Protein AF-A0A935R6C9-F1 (afdb_monomer)

Radius of gyration: 26.87 Å; Cα contacts (8 Å, |Δi|>4): 223; chains: 1; bounding box: 70×47×69 Å

Structure (mmCIF, N/CA/C/O backbone):
data_AF-A0A935R6C9-F1
#
_entry.id   AF-A0A935R6C9-F1
#
loop_
_atom_site.group_PDB
_atom_site.id
_atom_site.type_symbol
_atom_site.label_atom_id
_atom_site.label_alt_id
_atom_site.label_comp_id
_atom_site.label_asym_id
_atom_site.label_entity_id
_atom_site.label_seq_id
_atom_site.pdbx_PDB_ins_code
_atom_site.Cartn_x
_atom_site.Cartn_y
_atom_site.Cartn_z
_atom_site.occupancy
_atom_site.B_iso_or_equiv
_atom_site.auth_seq_id
_atom_site.auth_comp_id
_atom_site.auth_asym_id
_atom_site.auth_atom_id
_atom_site.pdbx_PDB_model_num
ATOM 1 N N . MET A 1 1 ? -39.693 16.735 27.634 1.00 47.91 1 MET A N 1
ATOM 2 C CA . MET A 1 1 ? -39.258 18.151 27.588 1.00 47.91 1 MET A CA 1
ATOM 3 C C . MET A 1 1 ? -38.275 18.368 26.424 1.00 47.91 1 MET A C 1
ATOM 5 O O . MET A 1 1 ? -37.164 18.815 26.639 1.00 47.91 1 MET A O 1
ATOM 9 N N . SER A 1 2 ? -38.655 17.983 25.194 1.00 54.50 2 SER A N 1
ATOM 10 C CA . SER A 1 2 ? -37.724 17.836 24.049 1.00 54.50 2 SER A CA 1
ATOM 11 C C . SER A 1 2 ? -38.196 18.520 22.751 1.00 54.50 2 SER A C 1
ATOM 13 O O . SER A 1 2 ? -37.382 18.744 21.865 1.00 54.50 2 SER A O 1
ATOM 15 N N . LEU A 1 3 ? -39.467 18.929 22.647 1.00 54.69 3 LEU A N 1
ATOM 16 C CA . LEU A 1 3 ? -40.049 19.453 21.398 1.00 54.69 3 LEU A CA 1
ATOM 17 C C . LEU A 1 3 ? -40.035 20.990 21.264 1.00 54.69 3 LEU A C 1
ATOM 19 O O . LEU A 1 3 ? -40.432 21.499 20.226 1.00 54.69 3 LEU A O 1
ATOM 23 N N . ALA A 1 4 ? -39.589 21.737 22.282 1.00 62.44 4 ALA A N 1
ATOM 24 C CA . ALA A 1 4 ? -39.671 23.207 22.301 1.00 62.44 4 ALA A CA 1
ATOM 25 C C . ALA A 1 4 ? -38.326 23.932 22.090 1.00 62.44 4 ALA A C 1
ATOM 27 O O . ALA A 1 4 ? -38.295 25.159 22.118 1.00 62.44 4 ALA A O 1
ATOM 28 N N . ASN A 1 5 ? -37.215 23.206 21.899 1.00 71.31 5 ASN A N 1
ATOM 29 C CA . ASN A 1 5 ? -35.901 23.817 21.682 1.00 71.31 5 ASN A CA 1
ATOM 30 C C . ASN A 1 5 ? -35.478 23.700 20.199 1.00 71.31 5 ASN A C 1
ATOM 32 O O . ASN A 1 5 ? -35.103 22.606 19.769 1.00 71.31 5 ASN A O 1
ATOM 36 N N . PRO A 1 6 ? -35.508 24.790 19.410 1.00 69.06 6 PRO A N 1
ATOM 37 C CA . PRO A 1 6 ? -35.157 24.759 17.987 1.00 69.06 6 PRO A CA 1
ATOM 38 C C . PRO A 1 6 ? -33.685 24.391 17.730 1.00 69.06 6 PRO A C 1
ATOM 40 O O . PRO A 1 6 ? -33.381 23.790 16.701 1.00 69.06 6 PRO A O 1
ATOM 43 N N . GLU A 1 7 ? -32.778 24.663 18.675 1.00 69.75 7 GLU A N 1
ATOM 44 C CA . GLU A 1 7 ? -31.369 24.241 18.594 1.00 69.75 7 GLU A CA 1
ATOM 45 C C . GLU A 1 7 ? -31.231 22.710 18.658 1.00 69.75 7 GLU A C 1
ATOM 47 O O . GLU A 1 7 ? -30.424 22.126 17.938 1.00 69.75 7 GLU A O 1
ATOM 52 N N . PHE A 1 8 ? -32.067 22.042 19.462 1.00 65.06 8 PHE A N 1
ATOM 53 C CA . PHE A 1 8 ? -32.074 20.581 19.595 1.00 65.06 8 PHE A CA 1
ATOM 54 C C . PHE A 1 8 ? -32.570 19.896 18.313 1.00 65.06 8 PHE A C 1
ATOM 56 O O . PHE A 1 8 ? -31.951 18.947 17.836 1.00 65.06 8 PHE A O 1
ATOM 63 N N . ALA A 1 9 ? -33.645 20.418 17.714 1.00 61.41 9 ALA A N 1
ATOM 64 C CA . ALA A 1 9 ? -34.154 19.925 16.434 1.00 61.41 9 ALA A CA 1
ATOM 65 C C . ALA A 1 9 ? -33.143 20.145 15.293 1.00 61.41 9 ALA A C 1
ATOM 67 O O . ALA A 1 9 ? -32.933 19.249 14.476 1.00 61.41 9 ALA A O 1
ATOM 68 N N . ARG A 1 10 ? -32.464 21.303 15.267 1.00 64.38 10 ARG A N 1
ATOM 69 C CA . ARG A 1 10 ? -31.416 21.606 14.279 1.00 64.38 10 ARG A CA 1
ATOM 70 C C . ARG A 1 10 ? -30.201 20.689 14.432 1.00 64.38 10 ARG A C 1
ATOM 72 O O . ARG A 1 10 ? -29.701 20.191 13.430 1.00 64.38 10 ARG A O 1
ATOM 79 N N . PHE A 1 11 ? -29.742 20.445 15.659 1.00 71.62 11 PHE A N 1
ATOM 80 C CA . PHE A 1 11 ? -28.634 19.526 15.933 1.00 71.62 11 PHE A CA 1
ATOM 81 C C . PHE A 1 11 ? -28.947 18.101 15.458 1.00 71.62 11 PHE A C 1
ATOM 83 O O . PHE A 1 11 ? -28.137 17.501 14.754 1.00 71.62 11 PHE A O 1
ATOM 90 N N . PHE A 1 12 ? -30.142 17.592 15.781 1.00 68.44 12 PHE A N 1
ATOM 91 C CA . PHE A 1 12 ? -30.574 16.261 15.352 1.00 68.44 12 PHE A CA 1
ATOM 92 C C . PHE A 1 12 ? -30.670 16.157 13.825 1.00 68.44 12 PHE A C 1
ATOM 94 O O . PHE A 1 12 ? -30.119 15.224 13.245 1.00 68.44 12 PHE A O 1
ATOM 101 N N . ALA A 1 13 ? -31.280 17.149 13.168 1.00 66.94 13 ALA A N 1
ATOM 102 C CA . ALA A 1 13 ? -31.367 17.191 11.712 1.00 66.94 13 ALA A CA 1
ATOM 103 C C . ALA A 1 13 ? -29.974 17.207 11.062 1.00 66.94 13 ALA A C 1
ATOM 105 O O . ALA A 1 13 ? -29.708 16.406 10.173 1.00 66.94 13 ALA A O 1
ATOM 106 N N . ILE A 1 14 ? -29.049 18.059 11.522 1.00 75.75 14 ILE A N 1
ATOM 107 C CA . ILE A 1 14 ? -27.679 18.116 10.980 1.00 75.75 14 ILE A CA 1
ATOM 108 C C . ILE A 1 14 ? -26.966 16.769 11.143 1.00 75.75 14 ILE A C 1
ATOM 110 O O . ILE A 1 14 ? -26.335 16.300 10.198 1.00 75.75 14 ILE A O 1
ATOM 114 N N . HIS A 1 15 ? -27.078 16.138 12.313 1.00 73.12 15 HIS A N 1
ATOM 115 C CA . HIS A 1 15 ? -26.453 14.845 12.583 1.00 73.12 15 HIS A CA 1
ATOM 116 C C . HIS A 1 15 ? -27.017 13.737 11.680 1.00 73.12 15 HIS A C 1
ATOM 118 O O . HIS A 1 15 ? -26.257 13.020 11.031 1.00 73.12 15 HIS A O 1
ATOM 124 N N . GLU A 1 16 ? -28.342 13.659 11.551 1.00 78.88 16 GLU A N 1
ATOM 125 C CA . GLU A 1 16 ? -29.022 12.695 10.683 1.00 78.88 16 GLU A CA 1
ATOM 126 C C . GLU A 1 16 ? -28.693 12.920 9.197 1.00 78.88 16 GLU A C 1
ATOM 128 O O . GLU A 1 16 ? -28.417 11.968 8.462 1.00 78.88 16 GLU A O 1
ATOM 133 N N . HIS A 1 17 ? -28.674 14.175 8.738 1.00 86.69 17 HIS A N 1
ATOM 134 C CA . HIS A 1 17 ? -28.282 14.518 7.369 1.00 86.69 17 HIS A CA 1
ATOM 135 C C . HIS A 1 17 ? -26.813 14.177 7.093 1.00 86.69 17 HIS A C 1
ATOM 137 O O . HIS A 1 17 ? -26.493 13.721 5.993 1.00 86.69 17 HIS A O 1
ATOM 143 N N . PHE A 1 18 ? -25.934 14.344 8.082 1.00 90.19 18 PHE A N 1
ATOM 144 C CA . PHE A 1 18 ? -24.517 14.019 7.960 1.00 90.19 18 PHE A CA 1
ATOM 145 C C . PHE A 1 18 ? -24.274 12.507 7.884 1.00 90.19 18 PHE A C 1
ATOM 147 O O . PHE A 1 18 ? -23.592 12.052 6.966 1.00 90.19 18 PHE A O 1
ATOM 154 N N . GLU A 1 19 ? -24.878 11.704 8.765 1.00 92.25 19 GLU A N 1
ATOM 155 C CA . GLU A 1 19 ? -24.764 10.239 8.691 1.00 92.25 19 GLU A CA 1
ATOM 156 C C . GLU A 1 19 ? -25.307 9.691 7.370 1.00 92.25 19 GLU A C 1
ATOM 158 O O . GLU A 1 19 ? -24.652 8.872 6.722 1.00 92.25 19 GLU A O 1
ATOM 163 N N . ARG A 1 20 ? -26.464 10.191 6.917 1.00 93.75 20 ARG A N 1
ATOM 164 C CA . ARG A 1 20 ? -27.041 9.815 5.618 1.00 93.75 20 ARG A CA 1
ATOM 165 C C . ARG A 1 20 ? -26.124 10.178 4.462 1.00 93.75 20 ARG A C 1
ATOM 167 O O . ARG A 1 20 ? -25.963 9.368 3.550 1.00 93.75 20 ARG A O 1
ATOM 174 N N . PHE A 1 21 ? -25.515 11.361 4.493 1.00 95.88 21 PHE A N 1
ATOM 175 C CA . PHE A 1 21 ? -24.536 11.765 3.489 1.00 95.88 21 PHE A CA 1
ATOM 176 C C . PHE A 1 21 ? -23.346 10.799 3.453 1.00 95.88 21 PHE A C 1
ATOM 178 O O . PHE A 1 21 ? -23.007 10.296 2.383 1.00 95.88 21 PHE A O 1
ATOM 185 N N . LEU A 1 22 ? -22.763 10.468 4.610 1.00 97.19 22 LEU A N 1
ATOM 186 C CA . LEU A 1 22 ? -21.637 9.535 4.694 1.00 97.19 22 LEU A CA 1
ATOM 187 C C . LEU A 1 22 ? -22.016 8.127 4.215 1.00 97.19 22 LEU A C 1
ATOM 189 O O . LEU A 1 22 ? -21.275 7.528 3.440 1.00 97.19 22 LEU A O 1
ATOM 193 N N . MET A 1 23 ? -23.177 7.605 4.615 1.00 97.00 23 MET A N 1
ATOM 194 C CA . MET A 1 23 ? -23.670 6.306 4.135 1.00 97.00 23 MET A CA 1
ATOM 195 C C . MET A 1 23 ? -23.926 6.318 2.625 1.00 97.00 23 MET A C 1
ATOM 197 O O . MET A 1 23 ? -23.599 5.352 1.937 1.00 97.00 23 MET A O 1
ATOM 201 N N . THR A 1 24 ? -24.464 7.421 2.100 1.00 97.31 24 THR A N 1
ATOM 202 C CA . THR A 1 24 ? -24.679 7.598 0.658 1.00 97.31 24 THR A CA 1
ATOM 203 C C . THR A 1 24 ? -23.351 7.625 -0.084 1.00 97.31 24 THR A C 1
ATOM 205 O O . THR A 1 24 ? -23.224 6.955 -1.101 1.00 97.31 24 THR A O 1
ATOM 208 N N . TRP A 1 25 ? -22.342 8.330 0.435 1.00 97.62 25 TRP A N 1
ATOM 209 C CA . TRP A 1 25 ? -20.990 8.338 -0.126 1.00 97.62 25 TRP A CA 1
ATOM 210 C C . TRP A 1 25 ? -20.393 6.930 -0.178 1.00 97.62 25 TRP A C 1
ATOM 212 O O . TRP A 1 25 ? -19.920 6.493 -1.227 1.00 97.62 25 TRP A O 1
ATOM 222 N N . VAL A 1 26 ? -20.479 6.196 0.936 1.00 97.94 26 VAL A N 1
ATOM 223 C CA . VAL A 1 26 ? -20.015 4.807 1.038 1.00 97.94 26 VAL A CA 1
ATOM 224 C C . VAL A 1 26 ? -20.695 3.929 -0.013 1.00 97.94 26 VAL A C 1
ATOM 226 O O . VAL A 1 26 ? -20.014 3.243 -0.776 1.00 97.94 26 VAL A O 1
ATOM 229 N N . GLY A 1 27 ? -22.026 3.987 -0.096 1.00 97.25 27 GLY A N 1
ATOM 230 C CA . GLY A 1 27 ? -22.801 3.219 -1.069 1.00 97.25 27 GLY A CA 1
ATOM 231 C C . GLY A 1 27 ? -22.495 3.603 -2.517 1.00 97.25 27 GLY A C 1
ATOM 232 O O . GLY A 1 27 ? -22.300 2.722 -3.349 1.00 97.25 27 GLY A O 1
ATOM 233 N N . LEU A 1 28 ? -22.400 4.900 -2.813 1.00 97.00 28 LEU A N 1
ATOM 234 C CA . LEU A 1 28 ? -22.135 5.418 -4.155 1.00 97.00 28 LEU A CA 1
ATOM 235 C C . LEU A 1 28 ? -20.778 4.943 -4.679 1.00 97.00 28 LEU A C 1
ATOM 237 O O . LEU A 1 28 ? -20.716 4.371 -5.766 1.00 97.00 28 LEU A O 1
ATOM 241 N N . VAL A 1 29 ? -19.707 5.137 -3.899 1.00 95.88 29 VAL A N 1
ATOM 242 C CA . VAL A 1 29 ? -18.352 4.705 -4.278 1.00 95.88 29 VAL A CA 1
ATOM 243 C C . VAL A 1 29 ? -18.311 3.186 -4.447 1.00 95.88 29 VAL A C 1
ATOM 245 O O . VAL A 1 29 ? -17.790 2.692 -5.445 1.00 95.88 29 VAL A O 1
ATOM 248 N N . PHE A 1 30 ? -18.904 2.433 -3.517 1.00 96.00 30 PHE A N 1
ATOM 249 C CA . PHE A 1 30 ? -18.904 0.972 -3.580 1.00 96.00 30 PHE A CA 1
ATOM 250 C C . PHE A 1 30 ? -19.653 0.433 -4.808 1.00 96.00 30 PHE A C 1
ATOM 252 O O . PHE A 1 30 ? -19.119 -0.407 -5.531 1.00 96.00 30 PHE A O 1
ATOM 259 N N . VAL A 1 31 ? -20.864 0.929 -5.082 1.00 96.56 31 VAL A N 1
ATOM 260 C CA . VAL A 1 31 ? -21.675 0.499 -6.236 1.00 96.56 31 VAL A CA 1
ATOM 261 C C . VAL A 1 31 ? -21.017 0.900 -7.554 1.00 96.56 31 VAL A C 1
ATOM 263 O O . VAL A 1 31 ? -20.991 0.096 -8.486 1.00 96.56 31 VAL A O 1
ATOM 266 N N . PHE A 1 32 ? -20.440 2.102 -7.628 1.00 95.00 32 PHE A N 1
ATOM 267 C CA . PHE A 1 32 ? -19.683 2.540 -8.800 1.00 95.00 32 PHE A CA 1
ATOM 268 C C . PHE A 1 32 ? -18.535 1.571 -9.118 1.00 95.00 32 PHE A C 1
ATOM 270 O O . PHE A 1 32 ? -18.404 1.113 -10.254 1.00 95.00 32 PHE A O 1
ATOM 277 N N . LEU A 1 33 ? -17.745 1.184 -8.110 1.00 93.75 33 LEU A N 1
ATOM 278 C CA . LEU A 1 33 ? -16.650 0.226 -8.296 1.00 93.75 33 LEU A CA 1
ATOM 279 C C . LEU A 1 33 ? -17.137 -1.181 -8.609 1.00 93.75 33 LEU A C 1
ATOM 281 O O . LEU A 1 33 ? -16.486 -1.887 -9.378 1.00 93.75 33 LEU A O 1
ATOM 285 N N . LEU A 1 34 ? -18.275 -1.587 -8.050 1.00 93.44 34 LEU A N 1
ATOM 286 C CA . LEU A 1 34 ? -18.885 -2.876 -8.353 1.00 93.44 34 LEU A CA 1
ATOM 287 C C . LEU A 1 34 ? -19.262 -2.974 -9.839 1.00 93.44 34 LEU A C 1
ATOM 289 O O . LEU A 1 34 ? -18.991 -3.997 -10.469 1.00 93.44 34 LEU A O 1
ATOM 293 N N . ALA A 1 35 ? -19.827 -1.901 -10.399 1.00 95.00 35 ALA A N 1
ATOM 294 C CA . ALA A 1 35 ? -20.232 -1.818 -11.801 1.00 95.00 35 ALA A CA 1
ATOM 295 C C . ALA A 1 35 ? -19.065 -1.566 -12.779 1.00 95.00 35 ALA A C 1
ATOM 297 O O . ALA A 1 35 ? -19.193 -1.862 -13.966 1.00 95.00 35 ALA A O 1
ATOM 298 N N . SER A 1 36 ? -17.931 -1.036 -12.308 1.00 94.88 36 SER A N 1
ATOM 299 C CA . SER A 1 36 ? -16.770 -0.732 -13.154 1.00 94.88 36 SER A CA 1
ATOM 300 C C . SER A 1 36 ? -16.147 -1.991 -13.768 1.00 94.88 36 SER A C 1
ATOM 302 O O . SER A 1 36 ? -15.923 -2.986 -13.078 1.00 94.88 36 SER A O 1
ATOM 304 N N . SER A 1 37 ? -15.789 -1.950 -15.052 1.00 93.50 37 SER A N 1
ATOM 305 C CA . SER A 1 37 ? -15.058 -3.033 -15.727 1.00 93.50 37 SER A CA 1
ATOM 306 C C . SER A 1 37 ? -13.574 -3.081 -15.342 1.00 93.50 37 SER A C 1
ATOM 308 O O . SER A 1 37 ? -13.004 -4.167 -15.282 1.00 93.50 37 SER A O 1
ATOM 310 N N . SER A 1 38 ? -12.971 -1.932 -15.016 1.00 92.38 38 SER A N 1
ATOM 311 C CA . SER A 1 38 ? -11.586 -1.822 -14.544 1.00 92.38 38 SER A CA 1
ATOM 312 C C . SER A 1 38 ? -11.548 -1.556 -13.040 1.00 92.38 38 SER A C 1
ATOM 314 O O . SER A 1 38 ? -12.225 -0.651 -12.539 1.00 92.38 38 SER A O 1
ATOM 316 N N . LYS A 1 39 ? -10.784 -2.367 -12.302 1.00 90.38 39 LYS A N 1
ATOM 317 C CA . LYS A 1 39 ? -10.710 -2.315 -10.839 1.00 90.38 39 LYS A CA 1
ATOM 318 C C . LYS A 1 39 ? -9.256 -2.376 -10.395 1.00 90.38 39 LYS A C 1
ATOM 320 O O . LYS A 1 39 ? -8.611 -3.410 -10.538 1.00 90.38 39 LYS A O 1
ATOM 325 N N . LEU A 1 40 ? -8.777 -1.290 -9.799 1.00 92.12 40 LEU A N 1
ATOM 326 C CA . LEU A 1 40 ? -7.540 -1.280 -9.029 1.00 92.12 40 LEU A CA 1
ATOM 327 C C . LEU A 1 40 ? -7.890 -1.220 -7.541 1.00 92.12 40 LEU A C 1
ATOM 329 O O . LEU A 1 40 ? -8.833 -0.527 -7.155 1.00 92.12 40 LEU A O 1
ATOM 333 N N . ALA A 1 41 ? -7.138 -1.931 -6.698 1.00 89.38 41 ALA A N 1
ATOM 334 C CA . ALA A 1 41 ? -7.415 -1.994 -5.260 1.00 89.38 41 ALA A CA 1
ATOM 335 C C . ALA A 1 41 ? -7.483 -0.598 -4.613 1.00 89.38 41 ALA A C 1
ATOM 337 O O . ALA A 1 41 ? -8.305 -0.366 -3.732 1.00 89.38 41 ALA A O 1
ATOM 338 N N . SER A 1 42 ? -6.680 0.355 -5.093 1.00 93.12 42 SER A N 1
ATOM 339 C CA . SER A 1 42 ? -6.648 1.734 -4.593 1.00 93.12 42 SER A CA 1
ATOM 340 C C . SER A 1 42 ? -7.936 2.524 -4.846 1.00 93.12 42 SER A C 1
ATOM 342 O O . SER A 1 42 ? -8.193 3.498 -4.142 1.00 93.12 42 SER A O 1
ATOM 344 N N . TYR A 1 43 ? -8.790 2.113 -5.786 1.00 93.94 43 TYR A N 1
ATOM 345 C CA . TYR A 1 43 ? -10.005 2.864 -6.108 1.00 93.94 43 TYR A CA 1
ATOM 346 C C . TYR A 1 43 ? -11.029 2.875 -4.968 1.00 93.94 43 TYR A C 1
ATOM 348 O O . TYR A 1 43 ? -11.848 3.787 -4.898 1.00 93.94 43 TYR A O 1
ATOM 356 N N . ILE A 1 44 ? -10.967 1.907 -4.045 1.00 95.44 44 ILE A N 1
ATOM 357 C CA . ILE A 1 44 ? -11.844 1.868 -2.867 1.00 95.44 44 ILE A CA 1
ATOM 358 C C . ILE A 1 44 ? -11.440 2.891 -1.795 1.00 95.44 44 ILE A C 1
ATOM 360 O O . ILE A 1 44 ? -12.251 3.211 -0.930 1.00 95.44 44 ILE A O 1
ATOM 364 N N . LEU A 1 45 ? -10.213 3.433 -1.843 1.00 95.00 45 LEU A N 1
ATOM 365 C CA . LEU A 1 45 ? -9.652 4.276 -0.779 1.00 95.00 45 LEU A CA 1
ATOM 366 C C . LEU A 1 45 ? -10.541 5.456 -0.332 1.00 95.00 45 LEU A C 1
ATOM 368 O O . LEU A 1 45 ? -10.620 5.699 0.876 1.00 95.00 45 LEU A O 1
ATOM 372 N N . PRO A 1 46 ? -11.263 6.162 -1.226 1.00 96.25 46 PRO A N 1
ATOM 373 C CA . PRO A 1 46 ? -12.122 7.280 -0.833 1.00 96.25 46 PRO A CA 1
ATOM 374 C C . PRO A 1 46 ? -13.267 6.914 0.127 1.00 96.25 46 PRO A C 1
ATOM 376 O O . PRO A 1 46 ? -13.885 7.809 0.705 1.00 96.25 46 PRO A O 1
ATOM 379 N N . ILE A 1 47 ? -13.572 5.626 0.319 1.00 97.50 47 ILE A N 1
ATOM 380 C CA . ILE A 1 47 ? -14.606 5.169 1.256 1.00 97.50 47 ILE A CA 1
ATOM 381 C C . ILE A 1 47 ? -14.168 5.286 2.724 1.00 97.50 47 ILE A C 1
ATOM 383 O O . ILE A 1 47 ? -15.001 5.484 3.613 1.00 97.50 47 ILE A O 1
ATOM 387 N N . PHE A 1 48 ? -12.864 5.160 2.998 1.00 96.12 48 PHE A N 1
ATOM 388 C CA . PHE A 1 48 ? -12.353 4.983 4.359 1.00 96.12 48 PHE A CA 1
ATOM 389 C C . PHE A 1 48 ? -12.573 6.191 5.277 1.00 96.12 48 PHE A C 1
ATOM 391 O O . PHE A 1 48 ? -12.956 5.955 6.422 1.00 96.12 48 PHE A O 1
ATOM 398 N N . PRO A 1 49 ? -12.415 7.459 4.841 1.00 96.94 49 PRO A N 1
ATOM 399 C CA . PRO A 1 49 ? -12.721 8.604 5.699 1.00 96.94 49 PRO A CA 1
ATOM 400 C C . PRO A 1 49 ? -14.184 8.622 6.163 1.00 96.94 4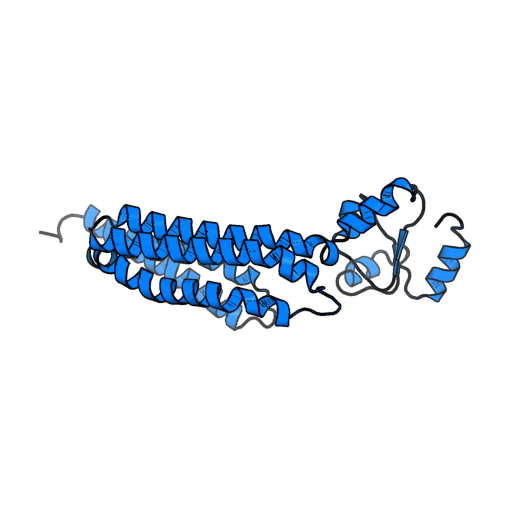9 PRO A C 1
ATOM 402 O O . PRO A 1 49 ? -14.458 8.864 7.338 1.00 96.94 49 PRO A O 1
ATOM 405 N N . ALA A 1 50 ? -15.124 8.297 5.267 1.00 97.38 50 ALA A N 1
ATOM 406 C CA . ALA A 1 50 ? -16.546 8.241 5.598 1.00 97.38 50 ALA A CA 1
ATOM 407 C C . ALA A 1 50 ? -16.866 7.083 6.555 1.00 97.38 50 ALA A C 1
ATOM 409 O O . ALA A 1 50 ? -17.585 7.278 7.535 1.00 97.38 50 ALA A O 1
ATOM 410 N N . LEU A 1 51 ? -16.282 5.899 6.328 1.00 97.06 51 LEU A N 1
ATOM 411 C CA . LEU A 1 51 ? -16.404 4.771 7.257 1.00 97.06 51 LEU A CA 1
ATOM 412 C C . LEU A 1 51 ? -15.804 5.092 8.629 1.00 97.06 51 LEU A C 1
ATOM 414 O O . LEU A 1 51 ? -16.422 4.780 9.642 1.00 97.06 51 LEU A O 1
ATOM 418 N N . ALA A 1 52 ? -14.635 5.731 8.684 1.00 95.12 52 ALA A N 1
ATOM 419 C CA . ALA A 1 52 ? -13.994 6.115 9.938 1.00 95.12 52 ALA A CA 1
ATOM 420 C C . ALA A 1 52 ? -14.864 7.098 10.736 1.00 95.12 52 ALA A C 1
ATOM 422 O O . ALA A 1 52 ? -15.042 6.914 11.940 1.00 95.12 52 ALA A O 1
ATOM 423 N N . ALA A 1 53 ? -15.461 8.089 10.064 1.00 95.25 53 ALA A N 1
ATOM 424 C CA . ALA A 1 53 ? -16.404 9.013 10.686 1.00 95.25 53 ALA A CA 1
ATOM 425 C C . ALA A 1 53 ? -17.654 8.285 11.210 1.00 95.25 53 ALA A C 1
ATOM 427 O O . ALA A 1 53 ? -17.997 8.451 12.378 1.00 95.25 53 ALA A O 1
ATOM 428 N N . LEU A 1 54 ? -18.282 7.417 10.405 1.00 94.88 54 LEU A N 1
ATOM 429 C CA . LEU A 1 54 ? -19.441 6.614 10.828 1.00 94.88 54 LEU A CA 1
ATOM 430 C C . LEU A 1 54 ? -19.118 5.695 12.018 1.00 94.88 54 LEU A C 1
ATOM 432 O O . LEU A 1 54 ? -19.907 5.602 12.956 1.00 94.88 54 LEU A O 1
ATOM 436 N N . ILE A 1 55 ? -17.948 5.048 12.019 1.00 92.38 55 ILE A N 1
ATOM 437 C CA . ILE A 1 55 ? -17.471 4.234 13.147 1.00 92.38 55 ILE A CA 1
ATOM 438 C C . ILE A 1 55 ? -17.278 5.112 14.389 1.00 92.38 55 ILE A C 1
ATOM 440 O O . ILE A 1 55 ? -17.688 4.718 15.478 1.00 92.38 55 ILE A O 1
ATOM 444 N N . GLY A 1 56 ? -16.694 6.303 14.242 1.00 91.38 56 GLY A N 1
ATOM 445 C CA . GLY A 1 56 ? -16.525 7.261 15.335 1.00 91.38 56 GLY A CA 1
ATOM 446 C C . GLY A 1 56 ? -17.857 7.704 15.946 1.00 91.38 56 GLY A C 1
ATOM 447 O O . GLY A 1 56 ? -18.012 7.648 17.166 1.00 91.38 56 GLY A O 1
ATOM 448 N N . LEU A 1 57 ? -18.833 8.070 15.108 1.00 90.94 57 LEU A N 1
ATOM 449 C CA . LEU A 1 57 ? -20.189 8.430 15.543 1.00 90.94 57 LEU A CA 1
ATOM 450 C C . LEU A 1 57 ? -20.882 7.258 16.248 1.00 90.94 57 LEU A C 1
ATOM 452 O O . LEU A 1 57 ? -21.440 7.431 17.330 1.00 90.94 57 LEU A O 1
ATOM 456 N N . HIS A 1 58 ? -20.764 6.045 15.697 1.00 89.25 58 HIS A N 1
ATOM 457 C CA . HIS A 1 58 ? -21.304 4.840 16.320 1.00 89.25 58 HIS A CA 1
ATOM 458 C C . HIS A 1 58 ? -20.697 4.592 17.707 1.00 89.25 58 HIS A C 1
ATOM 460 O O . HIS A 1 58 ? -21.425 4.343 18.667 1.00 89.25 58 HIS A O 1
ATOM 466 N N . LEU A 1 59 ? -19.370 4.690 17.832 1.00 87.94 59 LEU A N 1
ATOM 467 C CA . LEU A 1 59 ? -18.649 4.463 19.087 1.00 87.94 59 LEU A CA 1
ATOM 468 C C . LEU A 1 59 ? -18.895 5.548 20.141 1.00 87.94 59 LEU A C 1
ATOM 470 O O . LEU A 1 59 ? -18.765 5.254 21.330 1.00 87.94 59 LEU A O 1
ATOM 474 N N . ALA A 1 60 ? -19.266 6.764 19.733 1.00 87.44 60 ALA A N 1
ATOM 475 C CA . ALA A 1 60 ? -19.651 7.836 20.649 1.00 87.44 60 ALA A CA 1
ATOM 476 C C . ALA A 1 60 ? -20.969 7.540 21.393 1.00 87.44 60 ALA A C 1
ATOM 478 O O . ALA A 1 60 ? -21.214 8.111 22.453 1.00 87.44 60 ALA A O 1
ATOM 479 N N . GLY A 1 61 ? -21.801 6.624 20.884 1.00 84.00 61 GLY A N 1
ATOM 480 C CA . GLY A 1 61 ? -23.009 6.173 21.570 1.00 84.00 61 GLY A CA 1
ATOM 481 C C . GLY A 1 61 ? -22.718 5.249 22.762 1.00 84.00 61 GLY A C 1
ATOM 482 O O . GLY A 1 61 ? -21.987 4.258 22.645 1.00 84.00 61 GLY A O 1
ATOM 483 N N . ASP A 1 62 ? -23.377 5.499 23.898 1.00 73.31 62 ASP A N 1
ATOM 484 C CA . ASP A 1 62 ? -23.189 4.765 25.165 1.00 73.31 62 ASP A CA 1
ATOM 485 C C . ASP A 1 62 ? -23.288 3.235 25.023 1.00 73.31 62 ASP A C 1
ATOM 487 O O . ASP A 1 62 ? -22.539 2.469 25.641 1.00 73.31 62 ASP A O 1
ATOM 491 N N . GLY A 1 63 ? -24.217 2.768 24.185 1.00 77.75 63 GLY A N 1
ATOM 492 C CA . GLY A 1 63 ? -24.464 1.345 23.970 1.00 77.75 63 GLY A CA 1
ATOM 493 C C . GLY A 1 63 ? -23.361 0.625 23.190 1.00 77.75 63 GLY A C 1
ATOM 494 O O . GLY A 1 63 ? -23.099 -0.548 23.473 1.00 77.75 63 GLY A O 1
ATOM 495 N N . ALA A 1 64 ? -22.731 1.300 22.227 1.00 77.25 64 ALA A N 1
ATOM 496 C CA . ALA A 1 64 ? -21.663 0.750 21.391 1.00 77.25 64 ALA A CA 1
ATOM 497 C C . ALA A 1 64 ? -20.315 0.805 22.117 1.00 77.25 64 ALA A C 1
ATOM 499 O O . ALA A 1 64 ? -19.598 -0.197 22.176 1.00 77.25 64 ALA A O 1
ATOM 500 N N . SER A 1 65 ? -20.038 1.929 22.785 1.00 77.19 65 SER A N 1
ATOM 501 C CA . SER A 1 65 ? -18.872 2.126 23.650 1.00 77.19 65 SER A CA 1
ATOM 502 C C . SER A 1 65 ? -18.720 0.980 24.663 1.00 77.19 65 SER A C 1
ATOM 504 O O . SER A 1 65 ? -17.680 0.321 24.746 1.00 77.19 65 SER A O 1
ATOM 506 N N . ARG A 1 66 ? -19.806 0.612 25.357 1.00 76.94 66 ARG A N 1
ATOM 507 C CA . ARG A 1 66 ? -19.799 -0.485 26.345 1.00 76.94 66 ARG A CA 1
ATOM 508 C C . ARG A 1 66 ? -19.586 -1.883 25.734 1.00 76.94 66 ARG A C 1
ATOM 510 O O . ARG A 1 66 ? -19.228 -2.829 26.446 1.00 76.94 66 ARG A O 1
ATOM 517 N N . ARG A 1 67 ? -19.803 -2.039 24.425 1.00 87.12 67 ARG A N 1
ATOM 518 C CA . ARG A 1 67 ? -19.633 -3.298 23.680 1.00 87.12 67 ARG A CA 1
ATOM 519 C C . ARG A 1 67 ? -18.286 -3.403 22.965 1.00 87.12 67 ARG A C 1
ATOM 521 O O . ARG A 1 67 ? -18.040 -4.440 22.357 1.00 87.12 67 ARG A O 1
ATOM 528 N N . ILE A 1 68 ? -17.382 -2.428 23.114 1.00 85.88 68 ILE A N 1
ATOM 529 C CA . ILE A 1 68 ? -16.078 -2.397 22.425 1.00 85.88 68 ILE A CA 1
ATOM 530 C C . ILE A 1 68 ? -15.262 -3.693 22.557 1.00 85.88 68 ILE A C 1
ATOM 532 O O . ILE A 1 68 ? -14.633 -4.142 21.602 1.00 85.88 68 ILE A O 1
ATOM 536 N N . LYS A 1 69 ? -15.352 -4.371 23.708 1.00 85.88 69 LYS A N 1
ATOM 537 C CA . LYS A 1 69 ? -14.712 -5.676 23.945 1.00 85.88 69 LYS A CA 1
ATOM 538 C C . LYS A 1 69 ? -15.166 -6.765 22.963 1.00 85.88 69 LYS A C 1
ATOM 540 O O . LYS A 1 69 ? -14.362 -7.593 22.556 1.00 85.88 69 LYS A O 1
ATOM 545 N N . TRP A 1 70 ? -16.430 -6.755 22.543 1.00 86.94 70 TRP A N 1
ATOM 546 C CA . TRP A 1 70 ? -16.951 -7.721 21.575 1.00 86.94 70 TRP A CA 1
ATOM 547 C C . TRP A 1 70 ? -16.432 -7.444 20.163 1.00 86.94 70 TRP A C 1
ATOM 549 O O . TRP A 1 70 ? -16.204 -8.386 19.413 1.00 86.94 70 TRP A O 1
ATOM 559 N N . HIS A 1 71 ? -16.148 -6.181 19.831 1.00 82.56 71 HIS A N 1
ATOM 560 C CA . HIS A 1 71 ? -15.504 -5.816 18.566 1.00 82.56 71 HIS A CA 1
ATOM 561 C C . HIS A 1 71 ? -14.029 -6.245 18.507 1.00 82.56 71 HIS A C 1
ATOM 563 O O . HIS A 1 71 ? -13.502 -6.476 17.422 1.00 82.56 71 HIS A O 1
ATOM 569 N N . ALA A 1 72 ? -13.367 -6.416 19.657 1.00 85.81 72 ALA A N 1
ATOM 570 C CA . ALA A 1 72 ? -11.989 -6.901 19.710 1.00 85.81 72 ALA A CA 1
ATOM 571 C C . ALA A 1 72 ? -11.862 -8.411 19.415 1.00 85.81 72 ALA A C 1
ATOM 573 O O . ALA A 1 72 ? -10.847 -8.831 18.868 1.00 85.81 72 ALA A O 1
ATOM 574 N N . LEU A 1 73 ? -12.875 -9.227 19.739 1.00 87.25 73 LEU A N 1
ATOM 575 C CA . LEU A 1 73 ? -12.785 -10.696 19.669 1.00 87.25 73 LEU A CA 1
ATOM 576 C C . LEU A 1 73 ? -12.537 -11.261 18.260 1.00 87.25 73 LEU A C 1
ATOM 578 O O . LEU A 1 73 ? -11.593 -12.038 18.116 1.00 87.25 73 LEU A O 1
ATOM 582 N N . PRO A 1 74 ? -13.288 -10.874 17.208 1.00 86.12 74 PRO A N 1
ATOM 583 C CA . PRO A 1 74 ? -12.994 -11.344 15.853 1.00 86.12 74 PRO A CA 1
ATOM 584 C C . PRO A 1 74 ? -11.574 -10.975 15.414 1.00 86.12 74 PRO A C 1
ATOM 586 O O . PRO A 1 74 ? -10.870 -11.772 14.801 1.00 86.12 74 PRO A O 1
ATOM 589 N N . ALA A 1 75 ? -11.114 -9.782 15.794 1.00 82.75 75 ALA A N 1
ATOM 590 C CA . ALA A 1 75 ? -9.788 -9.301 15.442 1.00 82.75 75 ALA A CA 1
ATOM 591 C C . ALA A 1 75 ? -8.658 -10.015 16.214 1.00 82.75 75 ALA A C 1
ATOM 593 O O . ALA A 1 75 ? -7.554 -10.131 15.685 1.00 82.75 75 ALA A O 1
ATOM 594 N N . ILE A 1 76 ? -8.920 -10.539 17.421 1.00 93.00 76 ILE A N 1
ATOM 595 C CA . ILE A 1 76 ? -7.991 -11.434 18.141 1.00 93.00 76 ILE A CA 1
ATOM 596 C C . ILE A 1 76 ? -7.789 -12.722 17.342 1.00 93.00 76 ILE A C 1
ATOM 598 O O . ILE A 1 76 ? -6.650 -13.139 17.145 1.00 93.00 76 ILE A O 1
ATOM 602 N N . ILE A 1 77 ? -8.876 -13.324 16.846 1.00 93.06 77 ILE A N 1
ATOM 603 C CA . ILE A 1 77 ? -8.809 -14.548 16.034 1.00 93.06 77 ILE A CA 1
ATOM 604 C C . ILE A 1 77 ? -7.998 -14.289 14.765 1.00 93.06 77 ILE A C 1
ATOM 606 O O . ILE A 1 77 ? -7.124 -15.085 14.433 1.00 93.06 77 ILE A O 1
ATOM 610 N N . ILE A 1 78 ? -8.229 -13.156 14.096 1.00 91.50 78 ILE A N 1
ATOM 611 C CA . ILE A 1 78 ? -7.467 -12.763 12.903 1.00 91.50 78 ILE A CA 1
ATOM 612 C C . ILE A 1 78 ? -5.978 -12.591 13.231 1.00 91.50 78 ILE A C 1
ATOM 614 O O . ILE A 1 78 ? -5.147 -13.145 12.522 1.00 91.50 78 ILE A O 1
ATOM 618 N N . GLY A 1 79 ? -5.625 -11.887 14.313 1.00 92.38 79 GLY A N 1
ATOM 619 C CA . GLY A 1 79 ? -4.223 -11.705 14.713 1.00 92.38 79 GLY A CA 1
ATOM 620 C C . GLY A 1 79 ? -3.523 -13.016 15.080 1.00 92.38 79 GLY A C 1
ATOM 621 O O . GLY A 1 79 ? -2.406 -13.264 14.631 1.00 92.38 79 GLY A O 1
ATOM 622 N N . ALA A 1 80 ? -4.196 -13.892 15.832 1.00 95.94 80 ALA A N 1
ATOM 623 C CA . ALA A 1 80 ? -3.671 -15.209 16.194 1.00 95.94 80 ALA A CA 1
ATOM 624 C C . ALA A 1 80 ? -3.512 -16.124 14.969 1.00 95.94 80 ALA A C 1
ATOM 626 O O . ALA A 1 80 ? -2.491 -16.791 14.821 1.00 95.94 80 ALA A O 1
ATOM 627 N N . THR A 1 81 ? -4.494 -16.110 14.065 1.00 95.50 81 THR A N 1
ATOM 628 C CA . THR A 1 81 ? -4.422 -16.839 12.791 1.00 95.50 81 THR A CA 1
ATOM 629 C C . THR A 1 81 ? -3.284 -16.297 11.933 1.00 95.50 81 THR A C 1
ATOM 631 O O . THR A 1 81 ? -2.512 -17.078 11.392 1.00 95.50 81 THR A O 1
ATOM 634 N N . GLY A 1 82 ? -3.122 -14.973 11.867 1.00 93.25 82 GLY A N 1
ATOM 635 C CA . GLY A 1 82 ? -2.007 -14.325 11.182 1.00 93.25 82 GLY A CA 1
ATOM 636 C C . GLY A 1 82 ? -0.659 -14.830 11.691 1.00 93.25 82 GLY A C 1
ATOM 637 O O . GLY A 1 82 ? 0.131 -15.315 10.890 1.00 93.25 82 GLY A O 1
ATOM 638 N N . LEU A 1 83 ? -0.441 -14.818 13.013 1.00 95.69 83 LEU A N 1
ATOM 639 C CA . LEU A 1 83 ? 0.777 -15.354 13.6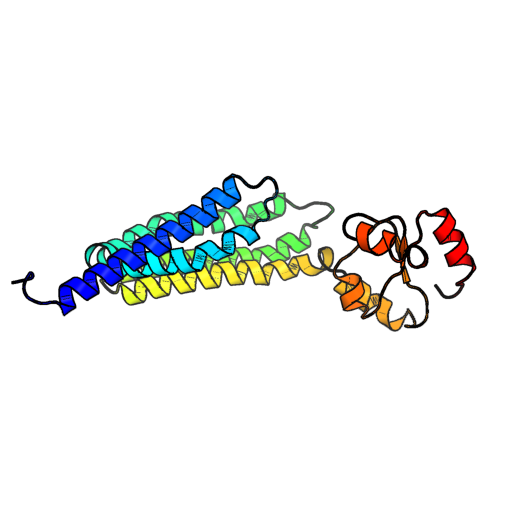40 1.00 95.69 83 LEU A CA 1
ATOM 640 C C . LEU A 1 83 ? 1.021 -16.827 13.294 1.00 95.69 83 LEU A C 1
ATOM 642 O O . LEU A 1 83 ? 2.145 -17.203 12.974 1.00 95.69 83 LEU A O 1
ATOM 646 N N . PHE A 1 84 ? -0.025 -17.652 13.338 1.00 96.81 84 PHE A N 1
ATOM 647 C CA . PHE A 1 84 ? 0.066 -19.071 12.992 1.00 96.81 84 PHE A CA 1
ATOM 648 C C . PHE A 1 84 ? 0.409 -19.301 11.512 1.00 96.81 84 PHE A C 1
ATOM 650 O O . PHE A 1 84 ? 1.079 -20.276 11.178 1.00 96.81 84 PHE A O 1
ATOM 657 N N . LEU A 1 85 ? -0.039 -18.411 10.623 1.00 96.06 85 LEU A N 1
ATOM 658 C CA . LEU A 1 85 ? 0.165 -18.532 9.182 1.00 96.06 85 LEU A CA 1
ATOM 659 C C . LEU A 1 85 ? 1.490 -17.937 8.685 1.00 96.06 85 LEU A C 1
ATOM 661 O O . LEU A 1 85 ? 1.895 -18.304 7.584 1.00 96.06 85 LEU A O 1
ATOM 665 N N . VAL A 1 86 ? 2.199 -17.099 9.457 1.00 95.56 86 VAL A N 1
ATOM 666 C CA . VAL A 1 86 ? 3.493 -16.508 9.031 1.00 95.56 86 VAL A CA 1
ATOM 667 C C . VAL A 1 86 ? 4.507 -17.551 8.522 1.00 95.56 86 VAL A C 1
ATOM 669 O O . VAL A 1 86 ? 5.067 -17.335 7.445 1.00 95.56 86 VAL A O 1
ATOM 672 N N . PRO A 1 87 ? 4.718 -18.714 9.178 1.00 94.88 87 PRO A N 1
ATOM 673 C CA . PRO A 1 87 ? 5.604 -19.754 8.649 1.00 94.88 87 PRO A CA 1
ATOM 674 C C . PRO A 1 87 ? 5.219 -20.259 7.254 1.00 94.88 87 PRO A C 1
ATOM 676 O O . PRO A 1 87 ? 6.066 -20.775 6.536 1.00 94.88 87 PRO A O 1
ATOM 679 N N . SER A 1 88 ? 3.945 -20.150 6.868 1.00 93.38 88 SER A N 1
ATOM 680 C CA . SER A 1 88 ? 3.457 -20.640 5.574 1.00 93.38 88 SER A CA 1
ATOM 681 C C . SER A 1 88 ? 3.824 -19.720 4.411 1.00 93.38 88 SER A C 1
ATOM 683 O O . SER A 1 88 ? 3.644 -20.127 3.269 1.00 93.38 88 SER A O 1
ATOM 685 N N . VAL A 1 89 ? 4.343 -18.516 4.673 1.00 90.12 89 VAL A N 1
ATOM 686 C CA . VAL A 1 89 ? 4.738 -17.554 3.630 1.00 90.12 89 VAL A CA 1
ATOM 687 C C . VAL A 1 89 ? 5.827 -18.119 2.723 1.00 90.12 89 VAL A C 1
ATOM 689 O O . VAL A 1 89 ? 5.724 -18.001 1.511 1.00 90.12 89 VAL A O 1
ATOM 692 N N . THR A 1 90 ? 6.784 -18.863 3.276 1.00 90.81 90 THR A N 1
ATOM 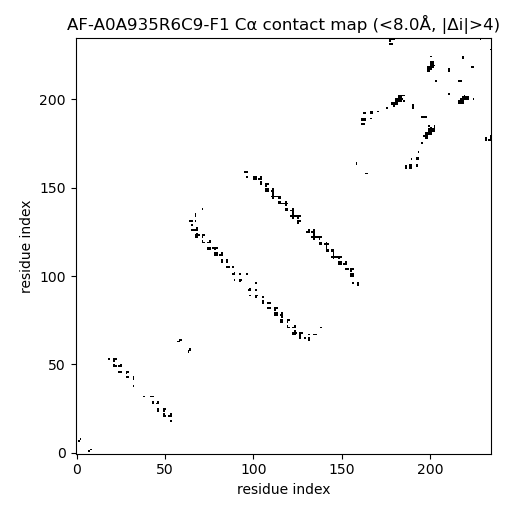693 C CA . THR A 1 90 ? 7.867 -19.493 2.502 1.00 90.81 90 THR A CA 1
ATOM 694 C C . THR A 1 90 ? 7.380 -20.582 1.544 1.00 90.81 90 THR A C 1
ATOM 696 O O . THR A 1 90 ? 8.115 -20.994 0.652 1.00 90.81 90 THR A O 1
ATOM 699 N N . ARG A 1 91 ? 6.126 -21.045 1.672 1.00 90.69 91 ARG A N 1
ATOM 700 C CA . ARG A 1 91 ? 5.509 -21.956 0.691 1.00 90.69 91 ARG A CA 1
ATOM 701 C C . ARG A 1 91 ? 5.189 -21.265 -0.634 1.00 90.69 91 ARG A C 1
ATOM 703 O O . ARG A 1 91 ? 4.907 -21.960 -1.605 1.00 90.69 91 ARG A O 1
ATOM 710 N N . PHE A 1 92 ? 5.192 -19.935 -0.657 1.00 85.56 92 PHE A N 1
ATOM 711 C CA . PHE A 1 92 ? 4.978 -19.127 -1.855 1.00 85.56 92 PHE A CA 1
ATOM 712 C C . PHE A 1 92 ? 6.292 -18.687 -2.518 1.00 85.56 92 PHE A C 1
ATOM 714 O O . PHE A 1 92 ? 6.240 -17.999 -3.540 1.00 85.56 92 PHE A O 1
ATOM 721 N N . ALA A 1 93 ? 7.443 -19.125 -1.990 1.00 88.44 93 ALA A N 1
ATOM 722 C CA . ALA A 1 93 ? 8.740 -18.894 -2.606 1.00 88.44 93 ALA A CA 1
ATOM 723 C C . ALA A 1 93 ? 8.740 -19.398 -4.056 1.00 88.44 93 ALA A C 1
ATOM 725 O O . ALA A 1 93 ? 8.235 -20.479 -4.376 1.00 88.44 93 ALA A O 1
ATOM 726 N N . SER A 1 94 ? 9.302 -18.592 -4.948 1.00 89.06 94 SER A N 1
ATOM 727 C CA . SER A 1 94 ? 9.313 -18.836 -6.389 1.00 89.06 94 SER A CA 1
ATOM 728 C C . SER A 1 94 ? 10.615 -18.332 -7.004 1.00 89.06 94 SER A C 1
ATOM 730 O O . SER A 1 94 ? 11.418 -17.686 -6.340 1.00 89.06 94 SER A O 1
ATOM 732 N N . GLU A 1 95 ? 10.825 -18.573 -8.299 1.00 86.06 95 GLU A N 1
ATOM 733 C CA . GLU A 1 95 ? 11.970 -17.987 -9.013 1.00 86.06 95 GLU A CA 1
ATOM 734 C C . GLU 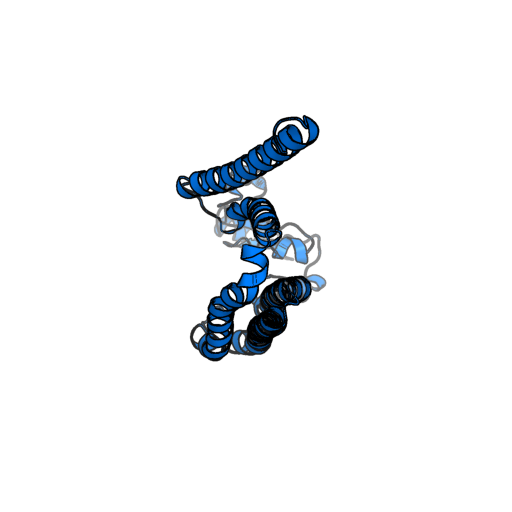A 1 95 ? 11.967 -16.451 -8.965 1.00 86.06 95 GLU A C 1
ATOM 736 O O . GLU A 1 95 ? 13.026 -15.833 -8.971 1.00 86.06 95 GLU A O 1
ATOM 741 N N . ARG A 1 96 ? 10.780 -15.829 -8.885 1.00 83.31 96 ARG A N 1
ATOM 742 C CA . ARG A 1 96 ? 10.638 -14.369 -8.792 1.00 83.31 96 ARG A CA 1
ATOM 743 C C . ARG A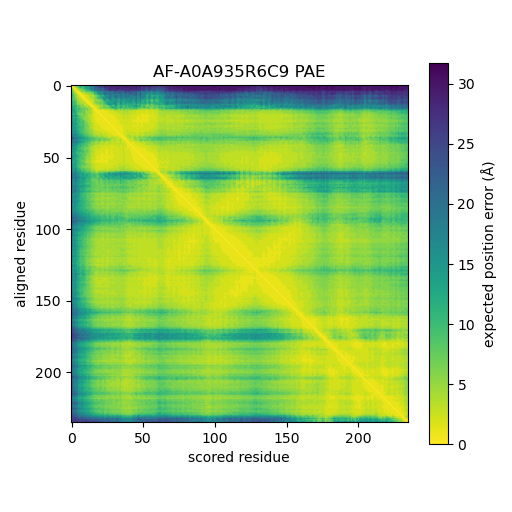 1 96 ? 10.888 -13.842 -7.385 1.00 83.31 96 ARG A C 1
ATOM 745 O O . ARG A 1 96 ? 11.440 -12.761 -7.250 1.00 83.31 96 ARG A O 1
ATOM 752 N N . ILE A 1 97 ? 10.471 -14.586 -6.362 1.00 87.81 97 ILE A N 1
ATOM 753 C CA . ILE A 1 97 ? 10.642 -14.226 -4.950 1.00 87.81 97 ILE A CA 1
ATOM 754 C C . ILE A 1 97 ? 11.414 -15.361 -4.272 1.00 87.81 97 ILE A C 1
ATOM 756 O O . ILE A 1 97 ? 10.802 -16.349 -3.853 1.00 87.81 97 ILE A O 1
ATOM 760 N N . PRO A 1 98 ? 12.754 -15.266 -4.206 1.00 90.69 98 PRO A N 1
ATOM 761 C CA . PRO A 1 98 ? 13.576 -16.286 -3.576 1.00 90.69 98 PRO A CA 1
ATOM 762 C C . PRO A 1 98 ? 13.241 -16.457 -2.094 1.00 90.69 98 PRO A C 1
ATOM 764 O O . PRO A 1 98 ? 12.938 -15.487 -1.399 1.00 90.69 98 PRO A O 1
ATOM 767 N N . LEU A 1 99 ? 13.415 -17.682 -1.590 1.00 92.69 99 LEU A N 1
ATOM 768 C CA . LEU A 1 99 ? 13.147 -18.051 -0.195 1.00 92.69 99 LEU A CA 1
ATOM 769 C C . LEU A 1 99 ? 13.789 -17.092 0.823 1.00 92.69 99 LEU A C 1
ATOM 771 O O . LEU A 1 99 ? 13.167 -16.750 1.822 1.00 92.69 99 LEU A O 1
ATOM 775 N N . VAL A 1 100 ? 15.010 -16.624 0.550 1.00 92.94 100 VAL A N 1
ATOM 776 C CA . VAL A 1 100 ? 15.738 -15.703 1.436 1.00 92.94 100 VAL A CA 1
ATOM 777 C C . VAL A 1 100 ? 15.004 -14.374 1.652 1.00 92.94 100 VAL A C 1
ATOM 779 O O . VAL A 1 100 ? 15.076 -13.813 2.743 1.00 92.94 100 VAL A O 1
ATOM 782 N N . LEU A 1 101 ? 14.267 -13.872 0.652 1.00 92.75 101 LEU A N 1
ATOM 783 C CA . LEU A 1 101 ? 13.512 -12.623 0.790 1.00 92.75 101 LEU A CA 1
ATOM 784 C C . LEU A 1 101 ? 12.230 -12.836 1.602 1.00 92.75 101 LEU A C 1
ATOM 786 O O . LEU A 1 101 ? 11.885 -11.995 2.430 1.00 92.75 101 LEU A O 1
ATOM 790 N N . ASP A 1 102 ? 11.566 -13.983 1.427 1.00 90.94 102 ASP A N 1
ATOM 791 C CA . ASP A 1 102 ? 10.428 -14.371 2.266 1.00 90.94 102 ASP A CA 1
ATOM 792 C C . ASP A 1 102 ? 10.858 -14.533 3.732 1.00 90.94 102 ASP A C 1
ATOM 794 O O . ASP A 1 102 ? 10.186 -14.031 4.635 1.00 90.94 102 ASP A O 1
ATOM 798 N N . GLU A 1 103 ? 12.000 -15.181 3.985 1.00 93.94 103 GLU A N 1
ATOM 799 C CA . GLU A 1 103 ? 12.587 -15.318 5.325 1.00 93.94 103 GLU A CA 1
ATOM 800 C C . GLU A 1 103 ? 12.957 -13.959 5.936 1.00 93.94 103 GLU A C 1
ATOM 802 O O . GLU A 1 103 ? 12.690 -13.725 7.116 1.00 93.94 103 GLU A O 1
ATOM 807 N N . ALA A 1 104 ? 13.502 -13.031 5.144 1.00 93.94 104 ALA A N 1
ATOM 808 C CA . ALA A 1 104 ? 13.779 -11.665 5.588 1.00 93.94 104 ALA A CA 1
ATOM 809 C C . ALA A 1 104 ? 12.493 -10.867 5.884 1.00 93.94 104 ALA A C 1
ATOM 811 O O . ALA A 1 104 ? 12.472 -10.019 6.782 1.00 93.94 104 ALA A O 1
ATOM 812 N N . TYR A 1 105 ? 11.394 -11.165 5.184 1.00 94.75 105 TYR A N 1
ATOM 813 C CA . TYR A 1 105 ? 10.099 -10.530 5.417 1.00 94.75 105 TYR A CA 1
ATOM 814 C C . TYR A 1 105 ? 9.366 -11.092 6.652 1.00 94.75 105 TYR A C 1
ATOM 816 O O . TYR A 1 105 ? 8.644 -10.364 7.340 1.00 94.75 105 TYR A O 1
ATOM 824 N N . GLN A 1 106 ? 9.573 -12.366 7.002 1.00 95.12 106 GLN A N 1
ATOM 825 C CA . GLN A 1 106 ? 8.877 -13.032 8.112 1.00 95.12 106 GLN A CA 1
ATOM 826 C C . GLN A 1 106 ? 8.918 -12.288 9.462 1.00 95.12 106 GLN A C 1
ATOM 828 O O . GLN A 1 106 ? 7.858 -12.176 10.086 1.00 95.12 106 GLN A O 1
ATOM 833 N N . PRO A 1 107 ? 10.057 -11.753 9.950 1.00 96.38 107 PRO A N 1
ATOM 834 C CA . PRO A 1 107 ? 10.100 -10.990 11.198 1.00 96.38 107 PRO A CA 1
ATOM 835 C C . PRO A 1 107 ? 9.120 -9.812 11.227 1.00 96.38 107 PRO A C 1
ATOM 837 O O . PRO A 1 107 ? 8.488 -9.559 12.255 1.00 96.38 107 PRO A O 1
ATOM 840 N N . TRP A 1 108 ? 8.934 -9.131 10.094 1.00 96.94 108 TRP A N 1
ATOM 841 C CA . TRP A 1 108 ? 7.979 -8.030 9.962 1.00 96.94 108 TRP A CA 1
ATOM 842 C C . TRP A 1 108 ? 6.534 -8.514 10.004 1.00 96.94 108 TRP A C 1
ATOM 844 O O . TRP A 1 108 ? 5.692 -7.880 10.640 1.00 96.94 108 TRP A O 1
ATOM 854 N N . LEU A 1 109 ? 6.247 -9.669 9.400 1.00 95.75 109 LEU A N 1
ATOM 855 C CA . LEU A 1 109 ? 4.928 -10.300 9.468 1.00 95.75 109 LEU A CA 1
ATOM 856 C C . LEU A 1 109 ? 4.596 -10.770 10.889 1.00 95.75 109 LEU A C 1
ATOM 858 O O . LEU A 1 109 ? 3.478 -10.548 11.360 1.00 95.75 109 LEU A O 1
ATOM 862 N N . TYR A 1 110 ? 5.566 -11.344 11.607 1.00 96.38 110 TYR A N 1
ATOM 863 C CA . TYR A 1 110 ? 5.417 -11.668 13.027 1.00 96.38 110 TYR A CA 1
ATOM 864 C C . TYR A 1 110 ? 5.187 -10.414 13.867 1.00 96.38 110 TYR A C 1
ATOM 866 O O . TYR A 1 110 ? 4.244 -10.383 14.656 1.00 96.38 110 TYR A O 1
ATOM 874 N N . GLY A 1 111 ? 6.003 -9.373 13.687 1.00 95.94 111 GLY A N 1
ATOM 875 C CA . GLY A 1 111 ? 5.857 -8.102 14.398 1.00 95.94 111 GLY A CA 1
ATOM 876 C C . GLY A 1 111 ? 4.501 -7.445 14.134 1.00 95.94 111 GLY A C 1
ATOM 877 O O . GLY A 1 111 ? 3.807 -7.034 15.068 1.00 95.94 111 GLY A O 1
ATOM 878 N N . GLY A 1 112 ? 4.065 -7.423 12.875 1.00 95.56 112 GLY A N 1
ATOM 879 C CA . GLY A 1 112 ? 2.743 -6.951 12.486 1.00 95.56 112 GLY A CA 1
ATOM 880 C C . GLY A 1 112 ? 1.641 -7.758 13.173 1.00 95.56 112 GLY A C 1
ATOM 881 O O . GLY A 1 112 ? 0.820 -7.201 13.904 1.00 95.56 112 GLY A O 1
ATOM 882 N N . ALA A 1 113 ? 1.607 -9.076 12.983 1.00 95.44 113 ALA A N 1
ATOM 883 C CA . ALA A 1 113 ? 0.554 -9.919 13.548 1.00 95.44 113 ALA A CA 1
ATOM 884 C C . ALA A 1 113 ? 0.542 -9.894 15.092 1.00 95.44 113 ALA A C 1
ATOM 886 O O . ALA A 1 113 ? -0.533 -9.882 15.702 1.00 95.44 113 ALA A O 1
ATOM 887 N N . ALA A 1 114 ? 1.713 -9.794 15.731 1.00 96.38 114 ALA A N 1
ATOM 888 C CA . ALA A 1 114 ? 1.843 -9.61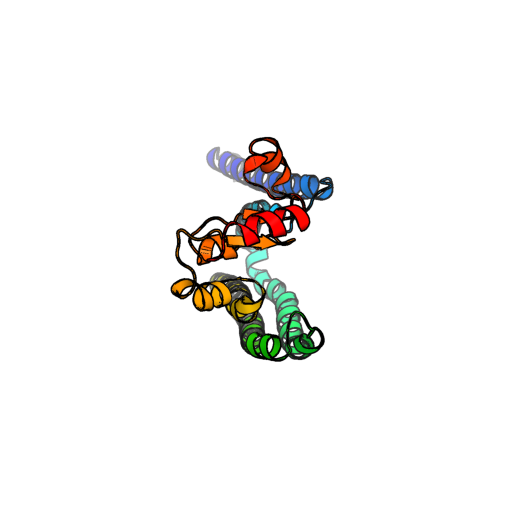9 17.174 1.00 96.38 114 ALA A CA 1
ATOM 889 C C . ALA A 1 114 ? 1.283 -8.270 17.641 1.00 96.38 114 ALA A C 1
ATOM 891 O O . ALA A 1 114 ? 0.499 -8.241 18.588 1.00 96.38 114 ALA A O 1
ATOM 892 N N . THR A 1 115 ? 1.622 -7.157 16.982 1.00 95.75 115 THR A N 1
ATOM 893 C CA . THR A 1 115 ? 1.080 -5.831 17.341 1.00 95.75 115 THR A CA 1
ATOM 894 C C . THR A 1 115 ? -0.428 -5.752 17.125 1.00 95.75 115 THR A C 1
ATOM 896 O O . THR A 1 115 ? -1.131 -5.183 17.968 1.00 95.75 115 THR A O 1
ATOM 899 N N . LEU A 1 116 ? -0.949 -6.406 16.079 1.00 94.94 116 LEU A N 1
ATOM 900 C CA . LEU A 1 116 ? -2.387 -6.568 15.892 1.00 94.94 116 LEU A CA 1
ATOM 901 C C . LEU A 1 116 ? -2.995 -7.292 17.097 1.00 94.94 116 LEU A C 1
ATOM 903 O O . LEU A 1 116 ? -3.882 -6.744 17.752 1.00 94.94 116 LEU A O 1
ATOM 907 N N . LEU A 1 117 ? -2.497 -8.491 17.417 1.00 96.38 117 LEU A N 1
ATOM 908 C CA . LEU A 1 117 ? -3.013 -9.329 18.498 1.00 96.38 117 LEU A CA 1
ATOM 909 C C . LEU A 1 117 ? -2.944 -8.620 19.857 1.00 96.38 117 LEU A C 1
ATOM 911 O O . LEU A 1 117 ? -3.958 -8.525 20.551 1.00 96.38 117 LEU A O 1
ATOM 915 N N . LEU A 1 118 ? -1.780 -8.082 20.220 1.00 97.06 118 LEU A N 1
ATOM 916 C CA . LEU A 1 118 ? -1.561 -7.379 21.485 1.00 97.06 118 LEU A CA 1
ATOM 917 C C . LEU A 1 118 ? -2.462 -6.146 21.605 1.00 97.06 118 LEU A C 1
ATOM 919 O O . LEU A 1 118 ? -3.078 -5.951 22.654 1.00 97.06 118 LEU A O 1
ATOM 923 N N . GLY A 1 119 ? -2.627 -5.368 20.531 1.00 96.19 119 GLY A N 1
ATOM 924 C CA . GLY A 1 119 ? -3.553 -4.234 20.510 1.00 96.19 119 GLY A CA 1
ATOM 925 C C . GLY A 1 119 ? -5.005 -4.653 20.761 1.00 96.19 119 GLY A C 1
ATOM 926 O O . GLY A 1 119 ? -5.730 -3.980 21.499 1.00 96.19 119 GLY A O 1
ATOM 927 N N . ARG A 1 120 ? -5.442 -5.801 20.220 1.00 95.06 120 ARG A N 1
ATOM 928 C CA . ARG A 1 120 ? -6.804 -6.317 20.461 1.00 95.06 120 ARG A CA 1
ATOM 929 C C . ARG A 1 120 ? -6.979 -6.910 21.856 1.00 95.06 120 ARG A C 1
ATOM 931 O O . ARG A 1 120 ? -8.025 -6.689 22.466 1.00 95.06 120 ARG A O 1
ATOM 938 N N . LEU A 1 121 ? -5.975 -7.610 22.380 1.00 96.88 121 LEU A N 1
ATOM 939 C CA . LEU A 1 121 ? -5.978 -8.111 23.758 1.00 96.88 121 LEU A CA 1
ATOM 940 C C . LEU A 1 121 ? -6.032 -6.953 24.764 1.00 96.88 121 LEU A C 1
ATOM 942 O O . LEU A 1 121 ? -6.861 -6.972 25.677 1.00 96.88 121 LEU A O 1
ATOM 946 N N . ALA A 1 122 ? -5.222 -5.911 24.552 1.00 96.69 122 ALA A N 1
ATOM 947 C CA . ALA A 1 122 ? -5.244 -4.694 25.358 1.00 96.69 122 ALA A CA 1
ATOM 948 C C . ALA A 1 122 ? -6.615 -4.006 25.292 1.00 96.69 122 ALA A C 1
ATOM 950 O O . ALA A 1 122 ? -7.192 -3.682 26.330 1.00 96.69 122 ALA A O 1
ATOM 951 N N . ALA A 1 123 ? -7.188 -3.854 24.095 1.00 95.31 123 ALA A N 1
ATOM 952 C CA . ALA A 1 123 ? -8.520 -3.280 23.929 1.00 95.31 123 ALA A CA 1
ATOM 953 C C . ALA A 1 123 ? -9.62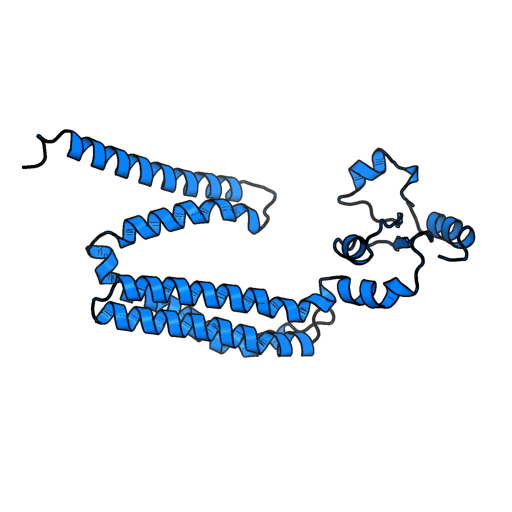0 -4.094 24.624 1.00 95.31 123 ALA A C 1
ATOM 955 O O . ALA A 1 123 ? -10.509 -3.523 25.259 1.00 95.31 123 ALA A O 1
ATOM 956 N N . PHE A 1 124 ? -9.562 -5.424 24.541 1.00 95.31 124 PHE A N 1
ATOM 957 C CA . PHE A 1 124 ? -10.498 -6.302 25.237 1.00 95.31 124 PHE A CA 1
ATOM 958 C C . PHE A 1 124 ? -10.403 -6.126 26.756 1.00 95.31 124 PHE A C 1
ATOM 960 O O . PHE A 1 124 ? -11.427 -5.961 27.424 1.00 95.31 124 PHE A O 1
ATOM 967 N N . TRP A 1 125 ? -9.185 -6.118 27.302 1.00 95.81 125 TRP A N 1
ATOM 968 C CA . TRP A 1 125 ? -8.939 -5.952 28.734 1.00 95.81 125 TRP A CA 1
ATOM 969 C C . TRP A 1 125 ? -9.387 -4.575 29.246 1.00 95.81 125 TRP A C 1
ATOM 971 O O . TRP A 1 125 ? -10.174 -4.503 30.192 1.00 95.81 125 TRP A O 1
ATOM 981 N N . LEU A 1 126 ? -8.996 -3.494 28.567 1.00 95.00 126 LEU A N 1
ATOM 982 C CA . LEU A 1 126 ? -9.418 -2.122 28.883 1.00 95.00 126 LEU A CA 1
ATOM 983 C C . LEU A 1 126 ? -10.940 -1.952 28.763 1.00 95.00 126 LEU A C 1
ATOM 985 O O . LEU A 1 126 ? -11.581 -1.360 29.632 1.00 95.00 126 LEU A O 1
ATOM 989 N N . GLY A 1 127 ? -11.548 -2.542 27.731 1.00 92.81 127 GLY A N 1
ATOM 990 C CA . GLY A 1 127 ? -12.996 -2.534 27.533 1.00 92.81 127 GLY A CA 1
ATOM 991 C C . GLY A 1 127 ? -13.761 -3.306 28.614 1.00 92.81 127 GLY A C 1
ATOM 992 O O . GLY A 1 127 ? -14.888 -2.943 28.951 1.00 92.81 127 GLY A O 1
ATOM 993 N N . ARG A 1 128 ? -13.164 -4.349 29.209 1.00 92.12 128 ARG A N 1
ATOM 994 C CA . ARG A 1 128 ? -13.740 -5.035 30.381 1.00 92.12 128 ARG A CA 1
ATOM 995 C C . ARG A 1 128 ? -13.710 -4.174 31.642 1.00 92.12 128 ARG A C 1
ATOM 997 O O . ARG A 1 128 ? -14.606 -4.328 32.464 1.00 92.12 128 ARG A O 1
ATOM 1004 N N . GLN A 1 129 ? -12.731 -3.281 31.769 1.00 93.12 129 GLN A N 1
ATOM 1005 C CA . GLN A 1 129 ? -12.614 -2.329 32.881 1.00 93.12 129 GLN A CA 1
ATOM 1006 C C . GLN A 1 129 ? -13.466 -1.065 32.695 1.00 93.12 129 GLN A C 1
ATOM 1008 O O . GLN A 1 129 ? -13.541 -0.240 33.596 1.00 93.12 129 GLN A O 1
ATOM 1013 N N . GLY A 1 130 ? -14.114 -0.902 31.538 1.00 90.44 130 GLY A N 1
ATOM 1014 C CA . GLY A 1 130 ? -14.903 0.291 31.219 1.00 90.44 130 GLY A CA 1
ATOM 1015 C C . GLY A 1 130 ? -14.081 1.458 30.661 1.00 90.44 130 GLY A C 1
ATOM 1016 O O . GLY A 1 130 ? -14.640 2.518 30.398 1.00 90.44 130 GLY A O 1
ATOM 1017 N N . HIS A 1 131 ? -12.778 1.279 30.421 1.00 92.81 131 HIS A N 1
ATOM 1018 C CA . HIS A 1 131 ? -11.905 2.296 29.829 1.00 92.81 131 HIS A CA 1
ATOM 1019 C C . HIS A 1 131 ? -12.057 2.347 28.300 1.00 92.81 131 HIS A C 1
ATOM 1021 O O . HIS A 1 131 ? -11.129 2.014 27.558 1.00 92.81 131 HIS A O 1
ATOM 1027 N N . THR A 1 132 ? -13.232 2.744 27.800 1.00 90.00 132 THR A N 1
ATOM 1028 C CA . THR A 1 132 ? -13.533 2.658 26.361 1.00 90.00 132 THR A CA 1
ATOM 1029 C C . THR A 1 132 ? -12.586 3.478 25.491 1.00 90.00 132 THR A C 1
ATOM 1031 O O . THR A 1 132 ? -12.117 2.973 24.477 1.00 90.00 132 THR A O 1
ATOM 1034 N N . VAL A 1 133 ? -12.260 4.712 25.882 1.00 91.44 133 VAL A N 1
ATOM 1035 C CA . VAL A 1 133 ? -11.367 5.575 25.087 1.00 91.44 133 VAL A CA 1
ATOM 1036 C C . VAL A 1 133 ? -9.994 4.919 24.915 1.00 91.44 133 VAL A C 1
ATOM 1038 O O . VAL A 1 133 ? -9.495 4.809 23.798 1.00 91.44 133 VAL A O 1
ATOM 1041 N N . ALA A 1 134 ? -9.422 4.388 25.999 1.00 94.31 134 ALA A N 1
ATOM 1042 C CA . ALA A 1 134 ? -8.157 3.662 25.943 1.00 94.31 134 ALA A CA 1
ATOM 1043 C C . ALA A 1 134 ? -8.266 2.385 25.090 1.00 94.31 134 ALA A C 1
ATOM 1045 O O . ALA A 1 134 ? -7.352 2.080 24.326 1.00 94.31 134 ALA A O 1
ATOM 1046 N N . ALA A 1 135 ? -9.391 1.663 25.164 1.00 93.62 135 ALA A N 1
ATOM 1047 C CA . ALA A 1 135 ? -9.631 0.505 24.308 1.00 93.62 135 ALA A CA 1
ATOM 1048 C C . ALA A 1 135 ? -9.681 0.885 22.818 1.00 93.62 135 ALA A C 1
ATOM 1050 O O . ALA A 1 135 ? -9.089 0.187 22.000 1.00 93.62 135 ALA A O 1
ATOM 1051 N N . VAL A 1 136 ? -10.321 2.003 22.457 1.00 92.62 136 VAL A N 1
ATOM 1052 C CA . VAL A 1 136 ? -10.346 2.515 21.074 1.00 92.62 136 VAL A CA 1
ATOM 1053 C C . VAL A 1 136 ? -8.939 2.873 20.597 1.00 92.62 136 VAL A C 1
ATOM 1055 O O . VAL A 1 136 ? -8.557 2.472 19.498 1.00 92.62 136 VAL A O 1
ATOM 1058 N N . PHE A 1 137 ? -8.132 3.542 21.423 1.00 94.50 137 PHE A N 1
ATOM 1059 C CA . PHE A 1 137 ? -6.736 3.824 21.075 1.00 94.50 137 PHE A CA 1
ATOM 1060 C C . PHE A 1 137 ? -5.914 2.547 20.891 1.00 94.50 137 PHE A C 1
ATOM 1062 O O . PHE A 1 137 ? -5.197 2.431 19.900 1.00 94.50 137 PHE A O 1
ATOM 1069 N N . ALA A 1 138 ? -6.059 1.558 21.777 1.00 95.38 138 ALA A N 1
ATOM 1070 C CA . ALA A 1 138 ? -5.391 0.265 21.629 1.00 95.38 138 ALA A CA 1
ATOM 1071 C C . ALA A 1 138 ? -5.789 -0.439 20.317 1.00 95.38 138 ALA A C 1
ATOM 1073 O O . ALA A 1 138 ? -4.934 -0.995 19.623 1.00 95.38 138 ALA A O 1
ATOM 1074 N N . LEU A 1 139 ? -7.068 -0.359 19.927 1.00 92.94 139 LEU A N 1
ATOM 1075 C CA . LEU A 1 139 ? -7.534 -0.869 18.639 1.00 92.94 139 LEU A CA 1
ATOM 1076 C C . LEU A 1 139 ? -6.910 -0.115 17.453 1.00 92.94 139 LEU A C 1
ATOM 1078 O O . LEU A 1 139 ? -6.499 -0.752 16.480 1.00 92.94 139 LEU A O 1
ATOM 1082 N N . ALA A 1 140 ? -6.883 1.215 17.502 1.00 94.00 140 ALA A N 1
ATOM 1083 C CA . ALA A 1 140 ? -6.385 2.045 16.412 1.00 94.00 140 ALA A CA 1
ATOM 1084 C C . ALA A 1 140 ? -4.872 1.870 16.222 1.00 94.00 140 ALA A C 1
ATOM 1086 O O . ALA A 1 140 ? -4.430 1.513 15.132 1.00 94.00 140 ALA A O 1
ATOM 1087 N N . PHE A 1 141 ? -4.087 2.027 17.291 1.00 96.31 141 PHE A N 1
ATOM 1088 C CA . PHE A 1 141 ? -2.630 1.913 17.231 1.00 96.31 141 PHE A CA 1
ATOM 1089 C C . PHE A 1 141 ? -2.160 0.490 16.932 1.00 96.31 141 PHE A C 1
ATOM 1091 O O . PHE A 1 141 ? -1.233 0.330 16.146 1.00 96.31 141 PHE A O 1
ATOM 1098 N N . GLY A 1 142 ? -2.816 -0.543 17.472 1.00 95.38 142 GLY A N 1
ATOM 1099 C CA . GLY A 1 142 ? -2.490 -1.930 17.121 1.00 95.38 142 GLY A CA 1
ATOM 1100 C C . GLY A 1 142 ? -2.736 -2.234 15.64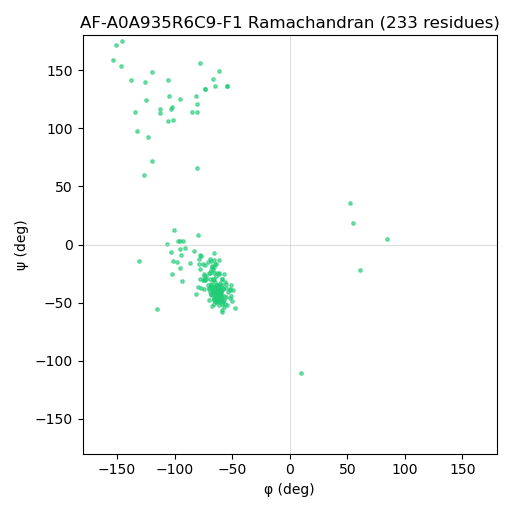0 1.00 95.38 142 GLY A C 1
ATOM 1101 O O . GLY A 1 142 ? -1.930 -2.901 15.002 1.00 95.38 142 GLY A O 1
ATOM 1102 N N . GLY A 1 143 ? -3.824 -1.703 15.065 1.00 94.50 143 GLY A N 1
ATOM 1103 C CA . GLY A 1 143 ? -4.100 -1.824 13.629 1.00 94.50 143 GLY A CA 1
ATOM 1104 C C . GLY A 1 143 ? -3.132 -1.021 12.756 1.00 94.50 143 GLY A C 1
ATOM 1105 O O . GLY A 1 143 ? -2.684 -1.519 11.727 1.00 94.50 143 GLY A O 1
ATOM 1106 N N . LEU A 1 144 ? -2.784 0.196 13.180 1.00 96.50 144 LEU A N 1
ATOM 1107 C CA . LEU A 1 144 ? -1.816 1.037 12.481 1.00 96.50 144 LEU A CA 1
ATOM 1108 C C . LEU A 1 144 ? -0.426 0.393 12.482 1.00 96.50 144 LEU A C 1
ATOM 1110 O O . LEU A 1 144 ? 0.169 0.259 11.420 1.00 96.50 144 LEU A O 1
ATOM 1114 N N . ALA A 1 145 ? 0.064 -0.047 13.644 1.00 96.56 145 ALA A N 1
ATOM 1115 C CA . ALA A 1 145 ? 1.357 -0.716 13.773 1.00 96.56 145 ALA A CA 1
ATOM 1116 C C . ALA A 1 145 ? 1.418 -2.003 12.938 1.00 96.56 145 ALA A C 1
ATOM 1118 O O . ALA A 1 145 ? 2.415 -2.238 12.262 1.00 96.56 145 ALA A O 1
ATOM 1119 N N . PHE A 1 146 ? 0.331 -2.781 12.909 1.00 95.81 146 PHE A N 1
ATOM 1120 C CA . PHE A 1 146 ? 0.195 -3.934 12.019 1.00 95.81 146 PHE A CA 1
ATOM 1121 C C . PHE A 1 146 ? 0.366 -3.551 10.546 1.00 95.81 146 PHE A C 1
ATOM 1123 O O . PHE A 1 146 ? 1.206 -4.127 9.857 1.00 95.81 146 PHE A O 1
ATOM 1130 N N . GLY A 1 147 ? -0.399 -2.562 10.070 1.00 94.88 147 GLY A N 1
ATOM 1131 C CA . GLY A 1 147 ? -0.330 -2.117 8.678 1.00 94.88 147 GLY A CA 1
ATOM 1132 C C . GLY A 1 147 ? 1.045 -1.558 8.313 1.00 94.88 147 GLY A C 1
ATOM 1133 O O . GLY A 1 147 ? 1.603 -1.929 7.286 1.00 94.88 147 GLY A O 1
ATOM 1134 N N . GLN A 1 148 ? 1.623 -0.722 9.178 1.00 96.62 148 GLN A N 1
ATOM 1135 C CA . GLN A 1 148 ? 2.960 -0.160 8.977 1.00 96.62 148 GLN A CA 1
ATOM 1136 C C . GLN A 1 148 ? 4.045 -1.240 8.986 1.00 96.62 148 GLN A C 1
ATOM 1138 O O . GLN A 1 148 ? 4.918 -1.213 8.130 1.00 96.62 148 GLN A O 1
ATOM 1143 N N . GLY A 1 149 ? 3.976 -2.220 9.889 1.00 95.56 149 GLY A N 1
ATOM 1144 C CA . GLY A 1 149 ? 4.932 -3.328 9.928 1.00 95.56 149 GLY A CA 1
ATOM 1145 C C . GLY A 1 149 ? 4.919 -4.157 8.643 1.00 95.56 149 GLY A C 1
ATOM 1146 O O . GLY A 1 149 ? 5.980 -4.459 8.103 1.00 95.56 149 GLY A O 1
ATOM 1147 N N . ILE A 1 150 ? 3.731 -4.461 8.108 1.00 94.00 150 ILE A N 1
ATOM 1148 C CA . ILE A 1 150 ? 3.596 -5.168 6.824 1.00 94.00 150 ILE A CA 1
ATOM 1149 C C . ILE A 1 150 ? 4.169 -4.340 5.671 1.00 94.00 150 ILE A C 1
ATOM 1151 O O . ILE A 1 150 ? 4.892 -4.895 4.845 1.00 94.00 150 ILE A O 1
ATOM 1155 N N . LEU A 1 151 ? 3.859 -3.039 5.615 1.00 94.75 151 LEU A N 1
ATOM 1156 C CA . LEU A 1 151 ? 4.325 -2.145 4.550 1.00 94.75 151 LEU A CA 1
ATOM 1157 C C . LEU A 1 151 ? 5.843 -1.948 4.585 1.00 94.75 151 LEU A C 1
ATOM 1159 O O . LEU A 1 151 ? 6.489 -2.076 3.553 1.00 94.75 151 LEU A O 1
ATOM 1163 N N . LEU A 1 152 ? 6.416 -1.687 5.761 1.00 95.38 152 LEU A N 1
ATOM 1164 C CA . LEU A 1 152 ? 7.862 -1.517 5.923 1.00 95.38 152 LEU A CA 1
ATOM 1165 C C . LEU A 1 152 ? 8.615 -2.813 5.625 1.00 95.38 152 LEU A C 1
ATOM 1167 O O . LEU A 1 152 ? 9.646 -2.788 4.966 1.00 95.38 152 LEU A O 1
ATOM 1171 N N . GLY A 1 153 ? 8.083 -3.960 6.050 1.00 94.88 153 GLY A N 1
ATOM 1172 C CA . GLY A 1 153 ? 8.711 -5.242 5.751 1.00 94.88 153 GLY A CA 1
ATOM 1173 C C . GLY A 1 153 ? 8.722 -5.595 4.263 1.00 94.88 153 GLY A C 1
ATOM 1174 O O . GLY A 1 153 ? 9.602 -6.338 3.837 1.00 94.88 153 GLY A O 1
ATOM 1175 N N . HIS A 1 154 ? 7.802 -5.043 3.467 1.00 93.00 154 HIS A N 1
ATOM 1176 C CA . HIS A 1 154 ? 7.770 -5.254 2.017 1.00 93.00 154 HIS A CA 1
ATOM 1177 C C . HIS A 1 154 ? 9.021 -4.690 1.315 1.00 93.00 154 HIS A C 1
ATOM 1179 O O . HIS A 1 154 ? 9.335 -5.094 0.199 1.00 93.00 154 HIS A O 1
ATOM 1185 N N . ASP A 1 155 ? 9.786 -3.815 1.969 1.00 93.25 155 ASP A N 1
ATOM 1186 C CA . ASP A 1 155 ? 11.076 -3.339 1.462 1.00 93.25 155 ASP A CA 1
ATOM 1187 C C . ASP A 1 155 ? 12.109 -4.474 1.297 1.00 93.25 155 ASP A C 1
ATOM 1189 O O . ASP A 1 155 ? 12.959 -4.415 0.414 1.00 93.25 155 ASP A O 1
ATOM 1193 N N . ASN A 1 156 ? 11.977 -5.586 2.039 1.00 91.25 156 ASN A N 1
ATOM 1194 C CA . ASN A 1 156 ? 12.846 -6.763 1.867 1.00 91.25 156 ASN A CA 1
ATOM 1195 C C . ASN A 1 156 ? 12.712 -7.408 0.479 1.00 91.25 156 ASN A C 1
ATOM 1197 O O . ASN A 1 156 ? 13.646 -8.050 0.014 1.00 91.25 156 ASN A O 1
ATOM 1201 N N . ILE A 1 157 ? 11.571 -7.229 -0.194 1.00 89.88 157 ILE A N 1
ATOM 1202 C CA . ILE A 1 157 ? 11.369 -7.638 -1.594 1.00 89.88 157 ILE A CA 1
ATOM 1203 C C . ILE A 1 157 ? 11.490 -6.447 -2.555 1.00 89.88 157 ILE A C 1
ATOM 1205 O O . ILE A 1 157 ? 11.125 -6.550 -3.724 1.00 89.88 157 ILE A O 1
ATOM 1209 N N . GLY A 1 158 ? 11.990 -5.300 -2.092 1.00 87.94 158 GLY A N 1
ATOM 1210 C CA . GLY A 1 158 ? 12.207 -4.108 -2.909 1.00 87.94 158 GLY A CA 1
ATOM 1211 C C . GLY A 1 158 ? 13.247 -4.330 -4.006 1.00 87.94 158 GLY A C 1
ATOM 1212 O O . GLY A 1 158 ? 13.054 -3.857 -5.121 1.00 87.94 158 GLY A O 1
ATOM 1213 N N . THR A 1 159 ? 14.275 -5.138 -3.740 1.00 86.31 159 THR A N 1
ATOM 1214 C CA . THR A 1 159 ? 15.380 -5.431 -4.676 1.00 86.31 159 THR A CA 1
ATOM 1215 C C . THR A 1 159 ? 14.936 -6.112 -5.975 1.00 86.31 159 THR A C 1
ATOM 1217 O O . THR A 1 159 ? 15.599 -5.984 -6.998 1.00 86.31 159 THR A O 1
ATOM 1220 N N . ILE A 1 160 ? 13.800 -6.819 -5.954 1.00 88.62 160 ILE A N 1
ATOM 1221 C CA . ILE A 1 160 ? 13.205 -7.479 -7.130 1.00 88.62 160 ILE A CA 1
ATOM 1222 C C . ILE A 1 160 ? 12.032 -6.696 -7.737 1.00 88.62 160 ILE A C 1
ATOM 1224 O O . ILE A 1 160 ? 11.594 -7.010 -8.840 1.00 88.62 160 ILE A O 1
ATOM 1228 N N . ASN A 1 161 ? 11.501 -5.705 -7.015 1.00 90.62 161 ASN A N 1
ATOM 1229 C CA . ASN A 1 161 ? 10.365 -4.879 -7.442 1.00 90.62 161 ASN A CA 1
ATOM 1230 C C . ASN A 1 161 ? 10.790 -3.482 -7.917 1.00 90.62 161 ASN A C 1
ATOM 1232 O O . ASN A 1 161 ? 9.952 -2.710 -8.379 1.00 90.62 161 ASN A O 1
ATOM 1236 N N . SER A 1 162 ? 12.067 -3.144 -7.759 1.00 94.38 162 SER A N 1
ATOM 1237 C CA . SER A 1 162 ? 12.651 -1.857 -8.100 1.00 94.38 162 SER A CA 1
ATOM 1238 C C . SER A 1 162 ? 14.002 -2.066 -8.769 1.00 94.38 162 SER A C 1
ATOM 1240 O O . SER A 1 162 ? 14.804 -2.896 -8.345 1.00 94.38 162 SER A O 1
ATOM 1242 N N . ALA A 1 163 ? 14.291 -1.249 -9.771 1.00 94.69 163 ALA A N 1
ATOM 1243 C CA . ALA A 1 163 ? 15.570 -1.201 -10.456 1.00 94.69 163 ALA A CA 1
ATOM 1244 C C . ALA A 1 163 ? 16.640 -0.403 -9.688 1.00 94.69 163 ALA A C 1
ATOM 1246 O O . ALA A 1 163 ? 17.715 -0.171 -10.237 1.00 94.69 163 ALA A O 1
ATOM 1247 N N . HIS A 1 164 ? 16.374 0.015 -8.443 1.00 94.88 164 HIS A N 1
ATOM 1248 C CA . HIS A 1 164 ? 17.302 0.786 -7.607 1.00 94.88 164 HIS A CA 1
ATOM 1249 C C . HIS A 1 164 ? 18.717 0.192 -7.583 1.00 94.88 164 HIS A C 1
ATOM 1251 O O . HIS A 1 164 ? 19.675 0.879 -7.927 1.00 94.88 164 HIS A O 1
ATOM 1257 N N . ASP A 1 165 ? 18.857 -1.088 -7.229 1.00 93.81 165 ASP A N 1
ATOM 1258 C CA . ASP A 1 165 ? 20.174 -1.714 -7.056 1.00 93.81 165 ASP A CA 1
ATOM 1259 C C . ASP A 1 165 ? 20.914 -1.862 -8.390 1.00 93.81 165 ASP A C 1
ATOM 1261 O O . ASP A 1 165 ? 22.129 -1.673 -8.460 1.00 93.81 165 ASP A O 1
ATOM 1265 N N . VAL A 1 166 ? 20.174 -2.142 -9.468 1.00 93.12 166 VAL A N 1
ATOM 1266 C CA . VAL A 1 166 ? 20.721 -2.204 -10.830 1.00 93.12 166 VAL A CA 1
ATOM 1267 C C . VAL A 1 166 ? 21.213 -0.825 -11.259 1.00 93.12 166 VAL A C 1
ATOM 1269 O O . VAL A 1 166 ? 22.345 -0.697 -11.722 1.00 93.12 166 VAL A O 1
ATOM 1272 N N . ALA A 1 167 ? 20.396 0.211 -11.064 1.00 93.81 167 ALA A N 1
ATOM 1273 C CA . ALA A 1 167 ? 20.742 1.588 -11.385 1.00 93.81 167 ALA A CA 1
ATOM 1274 C C . ALA A 1 167 ? 21.964 2.064 -10.585 1.00 93.81 167 ALA A C 1
ATOM 1276 O O . ALA A 1 167 ? 22.891 2.631 -11.163 1.00 93.81 167 ALA A O 1
ATOM 1277 N N . ALA A 1 168 ? 22.020 1.757 -9.287 1.00 93.94 168 ALA A N 1
ATOM 1278 C CA . ALA A 1 168 ? 23.161 2.071 -8.433 1.00 93.94 168 ALA A CA 1
ATOM 1279 C C . ALA A 1 168 ? 24.445 1.353 -8.887 1.00 93.94 168 ALA A C 1
ATOM 1281 O O . ALA A 1 168 ? 25.523 1.948 -8.868 1.00 93.94 168 ALA A O 1
ATOM 1282 N N . ALA A 1 169 ? 24.342 0.096 -9.332 1.00 93.81 169 ALA A N 1
ATOM 1283 C CA . ALA A 1 169 ? 25.489 -0.685 -9.790 1.00 93.81 169 ALA A CA 1
ATOM 1284 C C . ALA A 1 169 ? 26.075 -0.177 -11.119 1.00 93.81 169 ALA A C 1
ATOM 1286 O O . ALA A 1 169 ? 27.297 -0.199 -11.296 1.00 93.81 169 ALA A O 1
ATOM 1287 N N . ILE A 1 170 ? 25.230 0.275 -12.053 1.00 92.56 170 ILE A N 1
ATOM 1288 C CA . ILE A 1 170 ? 25.663 0.698 -13.399 1.00 92.56 170 ILE A CA 1
ATOM 1289 C C . ILE A 1 170 ? 25.836 2.214 -13.542 1.00 92.56 170 ILE A C 1
ATOM 1291 O O . ILE A 1 170 ? 26.463 2.657 -14.501 1.00 92.56 170 ILE A O 1
ATOM 1295 N N . GLY A 1 171 ? 25.312 3.016 -12.612 1.00 86.81 171 GLY A N 1
ATOM 1296 C CA . GLY A 1 171 ? 25.231 4.473 -12.753 1.00 86.81 171 GLY A CA 1
ATOM 1297 C C . GLY A 1 171 ? 26.580 5.163 -12.976 1.00 86.81 171 GLY A C 1
ATOM 1298 O O . GLY A 1 171 ? 26.676 6.072 -13.790 1.00 86.81 171 GLY A O 1
ATOM 1299 N N . SER A 1 172 ? 27.651 4.699 -12.325 1.00 87.19 172 SER A N 1
ATOM 1300 C CA . SER A 1 172 ? 29.010 5.233 -12.533 1.00 87.19 172 SER A CA 1
ATOM 1301 C C . SER A 1 172 ? 29.703 4.710 -13.796 1.00 87.19 172 SER A C 1
ATOM 1303 O O . SER A 1 172 ? 30.743 5.237 -14.187 1.00 87.19 172 SER A O 1
ATOM 1305 N N . GLN A 1 173 ? 29.152 3.667 -14.417 1.00 88.31 173 GLN A N 1
ATOM 1306 C CA . GLN A 1 173 ? 29.722 2.998 -15.586 1.00 88.31 173 GLN A CA 1
ATOM 1307 C C . GLN A 1 173 ? 29.141 3.534 -16.897 1.00 88.31 173 GLN A C 1
ATOM 1309 O O . GLN A 1 173 ? 29.754 3.367 -17.949 1.00 88.31 173 GLN A O 1
ATOM 1314 N N . VAL A 1 174 ? 27.971 4.176 -16.844 1.00 85.06 174 VAL A N 1
ATOM 1315 C CA . VAL A 1 174 ? 27.243 4.647 -18.024 1.00 85.06 174 VAL A CA 1
ATOM 1316 C C . VAL A 1 174 ? 27.221 6.168 -18.037 1.00 85.06 174 VAL A C 1
ATOM 1318 O O . VAL A 1 174 ? 26.578 6.800 -17.201 1.00 85.06 174 VAL A O 1
ATOM 1321 N N . ALA A 1 175 ? 27.899 6.770 -19.013 1.00 85.69 175 ALA A N 1
ATOM 1322 C CA . ALA A 1 175 ? 27.922 8.219 -19.135 1.00 85.69 175 ALA A CA 1
ATOM 1323 C C . ALA A 1 175 ? 26.525 8.779 -19.506 1.00 85.69 175 ALA A C 1
ATOM 1325 O O . ALA A 1 175 ? 25.803 8.154 -20.300 1.00 85.69 175 ALA A O 1
ATOM 1326 N N . PRO A 1 176 ? 26.111 9.941 -18.959 1.00 83.69 176 PRO A N 1
ATOM 1327 C CA . PRO A 1 176 ? 24.771 10.504 -19.174 1.00 83.69 176 PRO A CA 1
ATOM 1328 C C . PRO A 1 176 ? 24.397 10.717 -20.649 1.00 83.69 176 PRO A C 1
ATOM 1330 O O . PRO A 1 176 ? 23.234 10.589 -21.028 1.00 83.69 176 PRO A O 1
ATOM 1333 N N . GLU A 1 177 ? 25.381 11.021 -21.487 1.00 84.12 177 GLU A N 1
ATOM 1334 C CA . GLU A 1 177 ? 25.240 11.317 -22.914 1.00 84.12 177 GLU A CA 1
ATOM 1335 C C . GLU A 1 177 ? 25.065 10.079 -23.808 1.00 84.12 177 GLU A C 1
ATOM 1337 O O . GLU A 1 177 ? 24.627 10.203 -24.952 1.00 84.12 177 GLU A O 1
ATOM 1342 N N . ILE A 1 178 ? 25.385 8.885 -23.304 1.00 87.69 178 ILE A N 1
ATOM 1343 C CA . ILE A 1 178 ? 25.314 7.636 -24.073 1.00 87.69 178 ILE A CA 1
ATOM 1344 C C . ILE A 1 178 ? 23.868 7.139 -24.092 1.00 87.69 178 ILE A C 1
ATOM 1346 O O . ILE A 1 178 ? 23.303 7.013 -23.013 1.00 87.69 178 ILE A O 1
ATOM 1350 N N . PRO A 1 179 ? 23.246 6.823 -25.242 1.00 89.81 179 PRO A N 1
ATOM 1351 C CA . PRO A 1 179 ? 21.878 6.300 -25.291 1.00 89.81 179 PRO A CA 1
ATOM 1352 C C . PRO A 1 179 ? 21.678 5.048 -24.425 1.00 89.81 179 PRO A C 1
ATOM 1354 O O . PRO A 1 179 ? 22.483 4.128 -24.472 1.00 89.81 179 PRO A O 1
ATOM 1357 N N . PHE A 1 180 ? 20.572 4.986 -23.677 1.00 93.00 180 PHE A N 1
ATOM 1358 C CA . PHE A 1 180 ? 20.208 3.811 -22.880 1.00 93.00 180 PHE A CA 1
ATOM 1359 C C . PHE A 1 180 ? 18.954 3.159 -23.463 1.00 93.00 180 PHE A C 1
ATOM 1361 O O . PHE A 1 180 ? 17.889 3.780 -23.473 1.00 93.00 180 PHE A O 1
ATOM 1368 N N . PHE A 1 181 ? 19.050 1.918 -23.936 1.00 94.62 181 PHE A N 1
ATOM 1369 C CA . PHE A 1 181 ? 17.933 1.213 -24.570 1.00 94.62 181 PHE A CA 1
ATOM 1370 C C . PHE A 1 181 ? 17.192 0.318 -23.570 1.00 94.62 181 PHE A C 1
ATOM 1372 O O . PHE A 1 181 ? 17.791 -0.550 -22.941 1.00 94.62 181 PHE A O 1
ATOM 1379 N N . SER A 1 182 ? 15.874 0.494 -23.444 1.00 95.38 182 SER A N 1
ATOM 1380 C CA . SER A 1 182 ? 15.016 -0.397 -22.651 1.00 95.38 182 SER A CA 1
ATOM 1381 C C . SER A 1 182 ? 14.277 -1.351 -23.588 1.00 95.38 182 SER A C 1
ATOM 1383 O O . SER A 1 182 ? 13.410 -0.933 -24.358 1.00 95.38 182 SER A O 1
ATOM 1385 N N . VAL A 1 183 ? 14.686 -2.623 -23.589 1.00 96.06 183 VAL A N 1
ATOM 1386 C CA . VAL A 1 183 ? 14.318 -3.589 -24.634 1.00 96.06 183 VAL A CA 1
ATOM 1387 C C . VAL A 1 183 ? 13.225 -4.537 -24.170 1.00 96.06 183 VAL A C 1
ATOM 1389 O O . VAL A 1 183 ? 13.430 -5.328 -23.257 1.00 96.06 183 VAL A O 1
ATOM 1392 N N . SER A 1 184 ? 12.073 -4.496 -24.847 1.00 94.75 184 SER A N 1
ATOM 1393 C CA . SER A 1 184 ? 10.900 -5.351 -24.586 1.00 94.75 184 SER A CA 1
ATOM 1394 C C . SER A 1 184 ? 10.380 -5.310 -23.143 1.00 94.75 184 SER A C 1
ATOM 1396 O O . SER A 1 184 ? 9.642 -6.195 -22.720 1.00 94.75 184 SER A O 1
ATOM 1398 N N . THR A 1 185 ? 10.747 -4.279 -22.387 1.00 93.12 185 THR A N 1
ATOM 1399 C CA . THR A 1 185 ? 10.337 -4.074 -21.001 1.00 93.12 185 THR A CA 1
ATOM 1400 C C . THR A 1 185 ? 10.196 -2.585 -20.736 1.00 93.12 185 THR A C 1
ATOM 1402 O O . THR A 1 185 ? 10.854 -1.781 -21.393 1.00 93.12 185 THR A O 1
ATOM 1405 N N . TYR A 1 186 ? 9.347 -2.229 -19.779 1.00 94.19 186 TYR A N 1
ATOM 1406 C CA . TYR A 1 186 ? 9.273 -0.890 -19.216 1.00 94.19 186 TYR A CA 1
ATOM 1407 C C . TYR A 1 186 ? 9.250 -1.005 -17.697 1.00 94.19 186 TYR A C 1
ATOM 1409 O O . TYR A 1 186 ? 8.222 -1.291 -17.088 1.00 94.19 186 TYR A O 1
ATOM 1417 N N . ASP A 1 187 ? 10.422 -0.824 -17.094 1.00 93.69 187 ASP A N 1
ATOM 1418 C CA . ASP A 1 187 ? 10.557 -0.732 -15.647 1.00 93.69 187 ASP A CA 1
ATOM 1419 C C . ASP A 1 187 ? 10.298 0.716 -15.217 1.00 93.69 187 ASP A C 1
ATOM 1421 O O . ASP A 1 187 ? 11.061 1.629 -15.550 1.00 93.69 187 ASP A O 1
ATOM 1425 N N . GLN A 1 188 ? 9.209 0.918 -14.479 1.00 94.19 188 GLN A N 1
ATOM 1426 C CA . GLN A 1 188 ? 8.736 2.241 -14.064 1.00 94.19 188 GLN A CA 1
ATOM 1427 C C . GLN A 1 188 ? 9.651 2.928 -13.032 1.00 94.19 188 GLN A C 1
ATOM 1429 O O . GLN A 1 188 ? 9.499 4.123 -12.782 1.00 94.19 188 GLN A O 1
ATOM 1434 N N . SER A 1 189 ? 10.605 2.205 -12.437 1.00 96.19 189 SER A N 1
ATOM 1435 C CA . SER A 1 189 ? 11.552 2.737 -11.448 1.00 96.19 189 SER A CA 1
ATOM 1436 C C . SER A 1 189 ? 12.942 3.017 -12.031 1.00 96.19 189 SER A C 1
ATOM 1438 O O . SER A 1 189 ? 13.653 3.894 -11.539 1.00 96.19 189 SER A O 1
ATOM 1440 N N . LEU A 1 190 ? 13.321 2.331 -13.113 1.00 94.31 190 LEU A N 1
ATOM 1441 C CA . LEU A 1 190 ? 14.658 2.417 -13.705 1.00 94.31 190 LEU A CA 1
ATOM 1442 C C . LEU A 1 190 ? 15.033 3.840 -14.136 1.00 94.31 190 LEU A C 1
ATOM 1444 O O . LEU A 1 190 ? 16.100 4.327 -13.775 1.00 94.31 190 LEU A O 1
ATOM 1448 N N . GLN A 1 191 ? 14.157 4.516 -14.883 1.00 93.62 191 GLN A N 1
ATOM 1449 C CA . GLN A 1 191 ? 14.406 5.882 -15.370 1.00 93.62 191 GLN A CA 1
ATOM 1450 C C . GLN A 1 191 ? 14.567 6.885 -14.221 1.00 93.62 191 GLN A C 1
ATOM 1452 O O . GLN A 1 191 ? 15.377 7.806 -14.310 1.00 93.62 191 GLN A O 1
ATOM 1457 N N . PHE A 1 192 ? 13.809 6.686 -13.138 1.00 95.19 192 PHE A N 1
ATOM 1458 C CA . PHE A 1 192 ? 13.886 7.519 -11.944 1.00 95.19 192 PHE A CA 1
ATOM 1459 C C . PHE A 1 192 ? 15.241 7.358 -11.248 1.00 95.19 192 PHE A C 1
ATOM 1461 O O . PHE A 1 192 ? 15.914 8.356 -11.015 1.00 95.19 192 PHE A O 1
ATOM 1468 N N . TYR A 1 193 ? 15.676 6.121 -10.978 1.00 94.69 193 TYR A N 1
ATOM 1469 C CA . TYR A 1 193 ? 16.939 5.872 -10.272 1.00 94.69 193 TYR A CA 1
ATOM 1470 C C . TYR A 1 193 ? 18.193 6.099 -11.118 1.00 94.69 193 TYR A C 1
ATOM 1472 O O . TYR A 1 193 ? 19.238 6.429 -10.567 1.00 94.69 193 TYR A O 1
ATOM 1480 N N . LEU A 1 194 ? 18.110 5.941 -12.441 1.00 92.62 194 LEU A N 1
ATOM 1481 C CA . LEU A 1 194 ? 19.195 6.343 -13.338 1.00 92.62 194 LEU A CA 1
ATOM 1482 C C . LEU A 1 194 ? 19.229 7.859 -13.590 1.00 92.62 194 LEU A C 1
ATOM 1484 O O . LEU A 1 194 ? 20.161 8.334 -14.234 1.00 92.62 194 LEU A O 1
ATOM 1488 N N . GLU A 1 195 ? 18.208 8.600 -13.145 1.00 92.81 195 GLU A N 1
ATOM 1489 C CA . GLU A 1 195 ? 18.041 10.041 -13.374 1.00 92.81 195 GLU A CA 1
ATOM 1490 C C . GLU A 1 195 ? 18.140 10.438 -14.861 1.00 92.81 195 GLU A C 1
ATOM 1492 O O . GLU A 1 195 ? 18.658 11.495 -15.227 1.00 92.81 195 GLU A O 1
ATOM 1497 N N . ARG A 1 196 ? 17.633 9.577 -15.751 1.00 90.94 196 ARG A N 1
ATOM 1498 C CA . ARG A 1 196 ? 17.697 9.780 -17.205 1.00 90.94 196 ARG A CA 1
ATOM 1499 C C . ARG A 1 196 ? 16.566 9.077 -17.938 1.00 90.94 196 ARG A C 1
ATOM 1501 O O . ARG A 1 196 ? 15.993 8.094 -17.475 1.00 90.94 196 ARG A O 1
ATOM 1508 N N . THR A 1 197 ? 16.294 9.548 -19.147 1.00 92.12 197 THR A N 1
ATOM 1509 C CA . THR A 1 197 ? 15.384 8.865 -20.064 1.00 92.12 197 THR A CA 1
ATOM 1510 C C . THR A 1 197 ? 16.063 7.671 -20.732 1.00 92.12 197 THR A C 1
ATOM 1512 O O . THR A 1 197 ? 17.291 7.608 -20.870 1.00 92.12 197 THR A O 1
ATOM 1515 N N . THR A 1 198 ? 15.237 6.722 -21.166 1.00 93.31 198 THR A N 1
ATOM 1516 C CA . THR A 1 198 ? 15.650 5.568 -21.965 1.00 93.31 198 THR A CA 1
ATOM 1517 C C . THR A 1 198 ? 14.929 5.585 -23.310 1.00 93.31 198 THR A C 1
ATOM 1519 O O . THR A 1 198 ? 13.790 6.043 -23.418 1.00 93.31 198 THR A O 1
ATOM 1522 N N . THR A 1 199 ? 15.589 5.076 -24.345 1.00 94.81 199 THR A N 1
ATOM 1523 C CA . THR A 1 199 ? 14.967 4.808 -25.639 1.00 94.81 199 THR A CA 1
ATOM 1524 C C . THR A 1 199 ? 14.230 3.482 -25.541 1.00 94.81 199 THR A C 1
ATOM 1526 O O . THR A 1 199 ? 14.844 2.426 -25.367 1.00 94.81 199 THR A O 1
ATOM 1529 N N . MET A 1 200 ? 12.906 3.532 -25.639 1.00 96.69 200 MET A N 1
ATOM 1530 C CA . MET A 1 200 ? 12.069 2.338 -25.578 1.00 96.69 200 MET A CA 1
ATOM 1531 C C . MET A 1 200 ? 12.191 1.540 -26.877 1.00 96.69 200 MET A C 1
ATOM 1533 O O . MET A 1 200 ? 12.120 2.104 -27.974 1.00 96.69 200 MET A O 1
ATOM 1537 N N . VAL A 1 201 ? 12.363 0.225 -26.748 1.00 97.25 201 VAL A N 1
ATOM 1538 C CA . VAL A 1 201 ? 12.495 -0.695 -27.880 1.00 97.25 201 VAL A CA 1
ATOM 1539 C C . VAL A 1 201 ? 11.449 -1.796 -27.776 1.00 97.25 201 VAL A C 1
ATOM 1541 O O . VAL A 1 201 ? 11.394 -2.506 -26.773 1.00 97.25 201 VAL A O 1
ATOM 1544 N N . ALA A 1 202 ? 10.632 -1.951 -28.818 1.00 96.25 202 ALA A N 1
ATOM 1545 C CA . ALA A 1 202 ? 9.554 -2.937 -28.967 1.00 96.25 202 ALA A CA 1
ATOM 1546 C C . ALA A 1 202 ? 8.399 -2.863 -27.938 1.00 96.25 202 ALA A C 1
ATOM 1548 O O . ALA A 1 202 ? 7.288 -3.296 -28.245 1.00 96.25 202 ALA A O 1
ATOM 1549 N N . TYR A 1 203 ? 8.600 -2.271 -26.758 1.00 95.81 203 TYR A N 1
ATOM 1550 C CA . TYR A 1 203 ? 7.558 -2.061 -25.753 1.00 95.81 203 TYR A CA 1
ATOM 1551 C C . TYR A 1 203 ? 6.702 -0.829 -26.078 1.00 95.81 203 TYR A C 1
ATOM 1553 O O . TYR A 1 203 ? 7.223 0.281 -26.165 1.00 95.81 203 TYR A O 1
ATOM 1561 N N . ARG A 1 204 ? 5.385 -1.011 -26.239 1.00 93.75 204 ARG A N 1
ATOM 1562 C CA . ARG A 1 204 ? 4.443 0.082 -26.546 1.00 93.75 204 ARG A CA 1
ATOM 1563 C C . ARG A 1 204 ? 3.432 0.333 -25.436 1.00 93.75 204 ARG A C 1
ATOM 1565 O O . ARG A 1 204 ? 3.345 1.464 -24.992 1.00 93.75 204 ARG A O 1
ATOM 1572 N N . ASP A 1 205 ? 2.690 -0.699 -25.034 1.00 93.69 205 ASP A N 1
ATOM 1573 C CA . ASP A 1 205 ? 1.576 -0.705 -24.065 1.00 93.69 205 ASP A CA 1
ATOM 1574 C C . ASP A 1 205 ? 1.069 0.689 -23.625 1.00 93.69 205 ASP A C 1
ATOM 1576 O O . ASP A 1 205 ? 0.530 1.436 -24.450 1.00 93.69 205 ASP A O 1
ATOM 1580 N N . GLU A 1 206 ? 1.305 1.084 -22.372 1.00 94.75 206 GLU A N 1
ATOM 1581 C CA . GLU A 1 206 ? 0.858 2.360 -21.798 1.00 94.75 206 GLU A CA 1
ATOM 1582 C C . GLU A 1 206 ? 1.489 3.612 -22.436 1.00 94.75 206 GLU A C 1
ATOM 1584 O O . GLU A 1 206 ? 0.941 4.709 -22.330 1.00 94.75 206 GLU A O 1
ATOM 1589 N N . LEU A 1 207 ? 2.595 3.461 -23.168 1.00 95.69 207 LEU A N 1
ATOM 1590 C CA . LEU A 1 207 ? 3.284 4.541 -23.882 1.00 95.69 207 LEU A CA 1
ATOM 1591 C C . LEU A 1 207 ? 2.791 4.715 -25.329 1.00 95.69 207 LEU A C 1
ATOM 1593 O O . LEU A 1 207 ? 3.222 5.644 -26.016 1.00 95.69 207 LEU A O 1
ATOM 1597 N N . SER A 1 208 ? 1.875 3.865 -25.809 1.00 96.25 208 SER A N 1
ATOM 1598 C CA . SER A 1 208 ? 1.444 3.820 -27.217 1.00 96.25 208 SER A CA 1
ATOM 1599 C C . SER A 1 208 ? 0.970 5.172 -27.754 1.00 96.25 208 SER A C 1
ATOM 1601 O O . SER A 1 208 ? 1.302 5.534 -28.882 1.00 96.25 208 SER A O 1
ATOM 1603 N N . PHE A 1 209 ? 0.224 5.932 -26.945 1.00 96.88 209 PHE A N 1
ATOM 1604 C CA . PHE A 1 209 ? -0.256 7.264 -27.317 1.00 96.88 209 PHE A CA 1
ATOM 1605 C C . PHE A 1 209 ? 0.890 8.275 -27.470 1.00 96.88 209 PHE A C 1
ATOM 1607 O O . PHE A 1 209 ? 0.893 9.063 -28.412 1.00 96.88 209 PHE A O 1
ATOM 1614 N N . GLY A 1 210 ? 1.886 8.250 -26.581 1.00 95.56 210 GLY A N 1
ATOM 1615 C CA . GLY A 1 210 ? 3.065 9.112 -26.704 1.00 95.56 210 GLY A CA 1
ATOM 1616 C C . GLY A 1 210 ? 3.888 8.757 -27.942 1.00 95.56 210 GLY A C 1
ATOM 1617 O O . GLY A 1 210 ? 4.229 9.626 -28.743 1.00 95.56 210 GLY A O 1
ATOM 1618 N N . ILE A 1 211 ? 4.104 7.457 -28.164 1.00 96.56 211 ILE A N 1
ATOM 1619 C CA . ILE A 1 211 ? 4.841 6.935 -29.322 1.00 96.56 211 ILE A CA 1
ATOM 1620 C C . ILE A 1 211 ? 4.164 7.321 -30.646 1.00 96.56 211 ILE A C 1
ATOM 1622 O O . ILE A 1 211 ? 4.858 7.579 -31.624 1.00 96.56 211 ILE A O 1
ATOM 1626 N N . SER A 1 212 ? 2.829 7.390 -30.717 1.00 96.62 212 SER A N 1
ATOM 1627 C CA . SER A 1 212 ? 2.151 7.796 -31.958 1.00 96.62 212 SER A CA 1
ATOM 1628 C C . SER A 1 212 ? 2.368 9.268 -32.321 1.00 96.62 212 SER A C 1
ATOM 1630 O O . SER A 1 212 ? 2.196 9.626 -33.482 1.00 96.62 212 SER A O 1
ATOM 1632 N N . HIS A 1 213 ? 2.715 10.114 -31.348 1.00 97.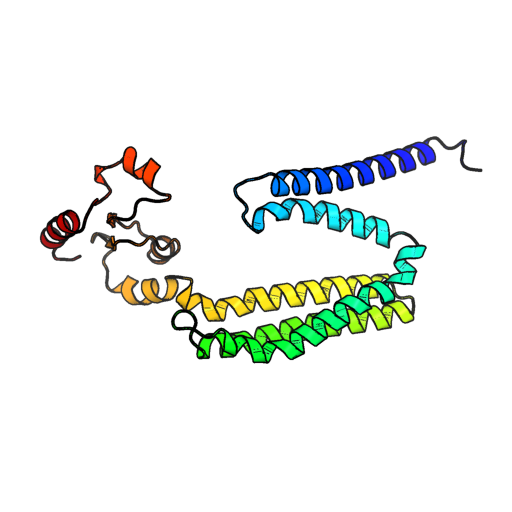25 213 HIS A N 1
ATOM 1633 C CA . HIS A 1 213 ? 2.987 11.538 -31.564 1.00 97.25 213 HIS A CA 1
ATOM 1634 C C . HIS A 1 213 ? 4.475 11.819 -31.797 1.00 97.25 213 HIS A C 1
ATOM 1636 O O . HIS A 1 213 ? 4.808 12.724 -32.555 1.00 97.25 213 HIS A O 1
ATOM 1642 N N . GLU A 1 214 ? 5.364 11.035 -31.185 1.00 96.62 214 GLU A N 1
ATOM 1643 C CA . GLU A 1 214 ? 6.819 11.181 -31.308 1.00 96.62 214 GLU A CA 1
ATOM 1644 C C . GLU A 1 214 ? 7.477 9.859 -31.731 1.00 96.62 214 GLU A C 1
ATOM 1646 O O . GLU A 1 214 ? 8.315 9.297 -31.023 1.00 96.62 214 GLU A O 1
ATOM 1651 N N . ALA A 1 215 ? 7.087 9.347 -32.901 1.00 95.12 215 ALA A N 1
ATOM 1652 C CA . ALA A 1 215 ? 7.526 8.039 -33.392 1.00 95.12 215 ALA A CA 1
ATOM 1653 C C . ALA A 1 215 ? 9.055 7.919 -33.541 1.00 95.12 215 ALA A C 1
ATOM 1655 O O . ALA A 1 215 ? 9.600 6.837 -33.337 1.00 95.12 215 ALA A O 1
ATOM 1656 N N . ASP A 1 216 ? 9.746 9.028 -33.819 1.00 95.50 216 ASP A N 1
ATOM 1657 C CA . ASP A 1 216 ? 11.202 9.067 -34.007 1.00 95.50 216 ASP A CA 1
ATOM 1658 C C . ASP A 1 216 ? 11.998 8.793 -32.713 1.00 95.50 216 ASP A C 1
ATOM 1660 O O . ASP A 1 216 ? 13.195 8.516 -32.771 1.00 95.50 216 ASP A O 1
ATOM 1664 N N . LYS A 1 217 ? 11.352 8.842 -31.536 1.00 94.69 217 LYS A N 1
ATOM 1665 C CA . LYS A 1 217 ? 11.971 8.555 -30.224 1.00 94.69 217 LYS A CA 1
ATOM 1666 C C . LYS A 1 217 ? 11.822 7.093 -29.782 1.00 94.69 217 LYS A C 1
ATOM 1668 O O . LYS A 1 217 ? 12.218 6.742 -28.670 1.00 94.69 217 LYS A O 1
ATOM 1673 N N . PHE A 1 218 ? 11.234 6.243 -30.620 1.00 96.94 218 PHE A N 1
ATOM 1674 C CA . PHE A 1 218 ? 10.923 4.851 -30.311 1.00 96.94 218 PHE A CA 1
ATOM 1675 C C . PHE A 1 218 ? 11.514 3.909 -31.359 1.00 96.94 218 PHE A C 1
ATOM 1677 O O . PHE A 1 218 ? 11.431 4.166 -32.559 1.00 96.94 218 PHE A O 1
ATOM 1684 N N . ILE A 1 219 ? 12.054 2.772 -30.918 1.00 97.62 219 ILE A N 1
ATOM 1685 C CA . ILE A 1 219 ? 12.555 1.737 -31.826 1.00 97.62 219 ILE A CA 1
ATOM 1686 C C . ILE A 1 219 ? 11.540 0.585 -31.876 1.00 97.62 219 ILE A C 1
ATOM 1688 O O . ILE A 1 219 ? 11.304 -0.072 -30.863 1.00 97.62 219 ILE A O 1
ATOM 1692 N N . PRO A 1 220 ? 10.923 0.294 -33.035 1.00 96.38 220 PRO A N 1
ATOM 1693 C CA . PRO A 1 220 ? 9.803 -0.642 -33.102 1.00 96.38 220 PRO A CA 1
ATOM 1694 C C . PRO A 1 220 ? 10.182 -2.114 -32.963 1.00 96.38 220 PRO A C 1
ATOM 1696 O O . PRO A 1 220 ? 9.336 -2.907 -32.556 1.00 96.38 220 PRO A O 1
ATOM 1699 N N . ASP A 1 221 ? 11.415 -2.482 -33.299 1.00 96.12 221 ASP A N 1
ATOM 1700 C CA . ASP A 1 221 ? 11.856 -3.869 -33.365 1.00 96.12 221 ASP A CA 1
ATOM 1701 C C . ASP A 1 221 ? 13.358 -4.020 -33.076 1.00 96.12 221 ASP A C 1
ATOM 1703 O O . ASP A 1 221 ? 14.114 -3.053 -32.964 1.00 96.12 221 ASP A O 1
ATOM 1707 N N . ILE A 1 222 ? 13.794 -5.273 -32.956 1.00 96.12 222 ILE A N 1
ATOM 1708 C CA . ILE A 1 222 ? 15.191 -5.619 -32.675 1.00 96.12 222 ILE A CA 1
ATOM 1709 C C . ILE A 1 222 ? 16.122 -5.248 -33.841 1.00 96.12 222 ILE A C 1
ATOM 1711 O O . ILE A 1 222 ? 17.270 -4.882 -33.608 1.00 96.12 222 ILE A O 1
ATOM 1715 N N . ALA A 1 223 ? 15.642 -5.261 -35.087 1.00 96.56 223 ALA A N 1
ATOM 1716 C CA . ALA A 1 223 ? 16.457 -4.870 -36.240 1.00 96.56 223 ALA A CA 1
ATOM 1717 C C . ALA A 1 223 ? 16.780 -3.363 -36.227 1.00 96.56 223 ALA A C 1
ATOM 1719 O O . ALA A 1 223 ? 17.857 -2.936 -36.647 1.00 96.56 223 ALA A O 1
ATOM 1720 N N . GLY A 1 224 ? 15.852 -2.535 -35.744 1.00 95.94 224 GLY A N 1
ATOM 1721 C CA . GLY A 1 224 ? 16.077 -1.120 -35.478 1.00 95.94 224 GLY A CA 1
ATOM 1722 C C . GLY A 1 224 ? 17.071 -0.899 -34.343 1.00 95.94 224 GLY A C 1
ATOM 1723 O O . GLY A 1 224 ? 17.928 -0.024 -34.463 1.00 95.94 224 GLY A O 1
ATOM 1724 N N . LEU A 1 225 ? 17.005 -1.725 -33.294 1.00 96.50 225 LEU A N 1
ATOM 1725 C CA . LEU A 1 225 ? 17.970 -1.688 -32.196 1.00 96.50 225 LEU A CA 1
ATOM 1726 C C . LEU A 1 225 ? 19.373 -2.018 -32.695 1.00 96.50 225 LEU A C 1
ATOM 1728 O O . LEU A 1 225 ? 20.289 -1.274 -32.387 1.00 96.50 225 LEU A O 1
ATOM 1732 N N . GLU A 1 226 ? 19.545 -3.068 -33.499 1.00 95.62 226 GLU A N 1
ATOM 1733 C CA . GLU A 1 226 ? 20.853 -3.453 -34.046 1.00 95.62 226 GLU A CA 1
ATOM 1734 C C . GLU A 1 226 ? 21.515 -2.293 -34.806 1.00 95.62 226 GLU A C 1
ATOM 1736 O O . GLU A 1 226 ? 22.680 -1.969 -34.570 1.00 95.62 226 GLU A O 1
ATOM 1741 N N . ARG A 1 227 ? 20.753 -1.595 -35.659 1.00 95.00 227 ARG A N 1
ATOM 1742 C CA . ARG A 1 227 ? 21.250 -0.410 -36.377 1.00 95.00 227 ARG A CA 1
ATOM 1743 C C . ARG A 1 227 ? 21.652 0.718 -35.426 1.00 95.00 227 ARG A C 1
ATOM 1745 O O . ARG A 1 227 ? 22.705 1.322 -35.620 1.00 95.00 227 ARG A O 1
ATOM 1752 N N . ALA A 1 228 ? 20.826 1.005 -34.419 1.00 93.44 228 ALA A N 1
ATOM 1753 C CA . ALA A 1 228 ? 21.105 2.046 -33.430 1.00 93.44 228 ALA A CA 1
ATOM 1754 C C . ALA A 1 228 ? 22.311 1.695 -32.541 1.00 93.44 228 ALA A C 1
ATOM 1756 O O . ALA A 1 228 ? 23.126 2.564 -32.251 1.00 93.44 228 ALA A O 1
ATOM 1757 N N . TRP A 1 229 ? 22.453 0.422 -32.175 1.00 92.75 229 TRP A N 1
ATOM 1758 C CA . TRP A 1 229 ? 23.541 -0.108 -31.358 1.00 92.75 229 TRP A CA 1
ATOM 1759 C C . TRP A 1 229 ? 24.886 -0.005 -32.081 1.00 92.75 229 TRP A C 1
ATOM 1761 O O . TRP A 1 229 ? 25.850 0.521 -31.537 1.00 92.75 229 TRP A O 1
ATOM 1771 N N . ILE A 1 230 ? 24.943 -0.413 -33.355 1.00 93.88 230 ILE A N 1
ATOM 1772 C CA . ILE A 1 230 ? 26.157 -0.286 -34.181 1.00 93.88 230 ILE A CA 1
ATOM 1773 C C . ILE A 1 230 ? 26.554 1.189 -34.369 1.00 93.88 230 ILE A C 1
ATOM 1775 O O . ILE A 1 230 ? 27.741 1.514 -34.386 1.00 93.88 230 ILE A O 1
ATOM 1779 N N . ALA A 1 231 ? 25.574 2.089 -34.502 1.00 90.19 231 ALA A N 1
ATOM 1780 C CA . ALA A 1 231 ? 25.817 3.524 -34.648 1.00 90.19 231 ALA A CA 1
ATOM 1781 C C . ALA A 1 231 ? 26.258 4.213 -33.340 1.00 90.19 231 ALA A C 1
ATOM 1783 O O . ALA A 1 231 ? 26.818 5.310 -33.395 1.00 90.19 231 ALA A O 1
ATOM 1784 N N . ALA A 1 232 ? 26.033 3.582 -32.183 1.00 85.25 232 ALA A N 1
ATOM 1785 C CA . ALA A 1 232 ? 26.377 4.090 -30.859 1.00 85.25 232 ALA A CA 1
ATOM 1786 C C . ALA A 1 232 ? 27.357 3.133 -30.145 1.00 85.25 232 ALA A C 1
ATOM 1788 O O . ALA A 1 232 ? 26.979 2.489 -29.176 1.00 85.25 232 ALA A O 1
ATOM 1789 N N . PRO A 1 233 ? 28.635 3.051 -30.563 1.00 74.25 233 PRO A N 1
ATOM 1790 C CA . PRO A 1 233 ? 29.598 2.058 -30.060 1.00 74.25 233 PRO A CA 1
ATOM 1791 C C . PRO A 1 233 ? 29.978 2.201 -28.575 1.00 74.25 233 PRO A C 1
ATOM 1793 O O . PRO A 1 233 ? 30.707 1.364 -28.053 1.00 74.25 233 PRO A O 1
ATOM 1796 N N . ALA A 1 234 ? 29.537 3.276 -27.917 1.00 75.31 234 ALA A N 1
ATOM 1797 C CA . ALA A 1 234 ? 29.698 3.486 -26.481 1.00 75.31 234 ALA A CA 1
ATOM 1798 C C . ALA A 1 234 ? 28.480 3.016 -25.657 1.00 75.31 234 ALA A C 1
ATOM 1800 O O . ALA A 1 234 ? 28.566 3.038 -24.432 1.00 75.31 234 ALA A O 1
ATOM 1801 N N . ALA A 1 235 ? 27.369 2.658 -26.318 1.00 63.81 235 ALA A N 1
ATOM 1802 C CA . ALA A 1 235 ? 26.129 2.175 -25.704 1.00 63.81 235 ALA A CA 1
ATOM 1803 C C . ALA A 1 235 ? 26.168 0.678 -25.380 1.00 63.81 235 ALA A C 1
ATOM 1805 O O . ALA A 1 235 ? 26.920 -0.065 -26.054 1.00 63.81 235 ALA A O 1
#

Foldseek 3Di:
DQPPDVVSVVVVVVVVVLLVVLVVVLVVQVVVQVPDPDDDPCSNVVNVVSVVVNVVVQCVDPVNLLCQLVVLVVQLVVLVVQLVCLVVQLVPADPLHHSVLSVQLSVLSNQLSVLSNQLSVQLNVCSVVSVSVSSVVSNVRSNVSSVVSNVVSCVSSVVSLACQVVLVVCLVVADQPAAAEDAPDDRPHNCVNSVHDHQYECDQPPVVVVCVVVVVSHHNHVVSVVVVCVVRVSD

Nearest PDB structures (foldseek):
  5ezm-assembly1_A  TM=9.212E-01  e=2.862E-10  Cupriavidus metallidurans CH34
  5f15-assembly1_A  TM=9.187E-01  e=4.417E-10  Cupriavidus metallidurans CH34
  2z0o-assembly1_A-2  TM=4.299E-01  e=4.315E+00  Homo sapiens
  2q13-assembly1_A-2  TM=2.397E-01  e=3.734E+00  Homo sapiens

Sequence (235 aa):
MSLANPEFARFFAIHEHFERFLMTWVGLVFVFLLASSSKLASYILPIFPALAALIGLHLAGDGASRRIKWHALPAIIIGATGLFLVPSVTRFASERIPLVLDEAYQPWLYGGAATLLLGRLAAFWLGRQGHTVAAVFALAFGGLAFGQGILLGHDNIGTINSAHDVAAAIGSQVAPEIPFFSVSTYDQSLQFYLERTTTMVAYRDELSFGISHEADKFIPDIAGLERAWIAAPAA

Solvent-accessible surface area (backbone atoms only — not comparable to full-atom values): 12769 Å² total; per-residue (Å²): 144,75,90,85,46,70,68,59,55,49,51,51,50,54,51,55,54,48,55,51,48,35,52,47,51,41,50,51,56,50,53,52,55,68,71,42,92,74,81,60,84,72,73,60,56,82,39,50,66,41,50,52,50,52,51,49,59,50,45,71,35,73,76,45,36,70,42,47,33,66,68,23,52,66,50,32,52,52,15,52,50,43,47,70,46,47,78,56,54,55,75,69,46,39,95,84,47,46,53,70,38,45,59,62,25,39,61,27,45,42,52,10,20,46,36,28,24,52,16,21,52,49,14,27,55,32,24,74,73,66,40,38,70,61,14,51,49,29,44,50,51,14,50,49,48,18,54,49,29,46,58,60,28,50,53,54,52,35,76,79,75,36,38,51,66,60,25,66,72,42,51,89,78,52,62,90,86,47,71,43,76,34,72,70,49,81,66,89,43,36,41,66,60,55,73,45,83,60,40,40,23,55,53,44,78,97,48,41,72,58,40,74,76,46,50,90,64,47,34,77,40,70,71,52,44,52,56,52,48,70,74,34,83,85,86

Mean predicted aligned error: 6.87 Å

pLDDT: mean 90.77, std 8.53, range [47.91, 97.94]

Secondary structure (DSSP, 8-state):
--SS-HHHHHHHHHHHHHHHHHHHHHHHHHHHHHH-SS--GGGGGGGHHHHHHHHHHHHHSHHHHTTHHHHHHHHHHHHHHHHHHGGGGGGG--SSS-HHHHHHHHHHHHHHHHHHHHHHHHHHHHHHTT-HHHHHHHHHHHHHHHHHHHHHHGGGGHHHH-SHHHHHHHTTTS-TTS--EEES---TTHHHHTTS--EEES--GGGHHHHHH-GGGEE-SHHHHHHHHHH-TT-